Protein AF-A0A9N9NMX1-F1 (afdb_monomer_lite)

Foldseek 3Di:
DFQDDDDDDVRVVVVVVVVVVVCVVPCVVQVAAEDEFDQKFFPVLCVVVCLVPPQWFWWKAQPVVRAIDGLLVLLLVVLVLQVVLQVVLVVVVVVPPPDDDDDDDDDDPDDDPDDDPSHNDHDDPVVNVVSVVCNVCSVVDDQVRSQVSCVVVVRADSVPSGHIDRIDIDRFWAWDADDDVSPTIITRAQDDVSRCVVCVVVSCVVVVVDDFHKHKYWAKHATNDSDNPPPNVRHGIDIDIDMDTRHDPVDPDDPPPPD

Secondary structure (DSSP, 8-state):
-TT-----HHHHHHHHHHHHHHIIIIITTTT-EE----SEEEHHHHHHTTHHHH-EEEEEE-TTT--EEEHHHHHHHHHHHHHHHHHHHHHHHHTTS---S---------S---S------PPPHHHHHHHHHHHHTGGG--HHHHHHHHHHTT---TTT----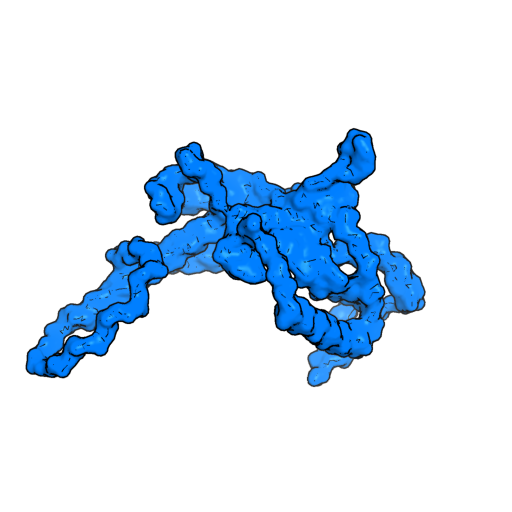PPPEEEE-SEEEEESTTS-EEEEE-S-SHHHHHHTHHHHHHHTTT-SSEEEEEEEEEE---S---SGGGS-SEEEEEEEEEE--TT----TTTT-

Structure (mmCIF, N/CA/C/O backbone):
data_AF-A0A9N9NMX1-F1
#
_entry.id   AF-A0A9N9NMX1-F1
#
loop_
_atom_site.group_PDB
_atom_site.id
_atom_site.type_symbol
_atom_site.label_atom_id
_atom_site.label_alt_id
_atom_site.label_comp_id
_atom_site.label_asym_id
_atom_site.label_entity_id
_atom_site.label_seq_id
_atom_site.pdbx_PDB_ins_code
_atom_site.Cartn_x
_atom_site.Cartn_y
_atom_site.Cartn_z
_atom_site.occupancy
_atom_site.B_iso_or_equiv
_atom_site.auth_seq_id
_atom_site.auth_comp_id
_atom_site.auth_asym_id
_atom_site.auth_atom_id
_atom_site.pdbx_PDB_model_num
ATOM 1 N N . VAL A 1 1 ? -1.225 -17.484 10.839 1.00 86.25 1 VAL A N 1
ATOM 2 C CA . VAL A 1 1 ? -0.795 -16.135 11.287 1.00 86.25 1 VAL A CA 1
ATOM 3 C C . VAL A 1 1 ? -1.751 -15.128 10.676 1.00 86.25 1 VAL A C 1
ATOM 5 O O . VAL A 1 1 ? -2.048 -15.269 9.498 1.00 86.25 1 VAL A O 1
ATOM 8 N N . ALA A 1 2 ? -2.296 -14.185 11.450 1.00 89.62 2 ALA A N 1
ATOM 9 C CA . ALA A 1 2 ? -3.257 -13.221 10.910 1.00 89.62 2 ALA A CA 1
ATOM 10 C C . ALA A 1 2 ? -2.614 -12.377 9.793 1.00 89.62 2 ALA A C 1
ATOM 12 O O . ALA A 1 2 ? -1.468 -11.948 9.924 1.00 89.62 2 ALA A O 1
ATOM 13 N N . GLY A 1 3 ? -3.342 -12.178 8.693 1.00 93.31 3 GLY A N 1
ATOM 14 C CA . GLY A 1 3 ? -2.855 -11.444 7.524 1.00 93.31 3 GLY A CA 1
ATOM 15 C C . GLY A 1 3 ? -1.916 -12.220 6.592 1.00 93.31 3 GLY A C 1
ATOM 16 O O . GLY A 1 3 ? -1.423 -11.614 5.650 1.00 93.31 3 GLY A O 1
ATOM 17 N N . LEU A 1 4 ? -1.663 -13.516 6.810 1.00 96.56 4 LEU A N 1
ATOM 18 C CA . LEU A 1 4 ? -0.905 -14.368 5.882 1.00 96.56 4 LEU A CA 1
ATOM 19 C C . LEU A 1 4 ? -1.804 -15.492 5.361 1.00 96.56 4 LEU A C 1
ATOM 21 O O . LEU A 1 4 ? -2.419 -16.204 6.158 1.00 96.56 4 LEU A O 1
ATOM 25 N N . TYR A 1 5 ? -1.879 -15.630 4.037 1.00 96.56 5 TYR A N 1
ATOM 26 C CA . TYR A 1 5 ? -2.758 -16.574 3.348 1.00 96.56 5 TYR A CA 1
ATOM 27 C C . TYR A 1 5 ? -2.013 -17.305 2.233 1.00 96.56 5 TYR A C 1
ATOM 29 O O . TYR A 1 5 ? -1.283 -16.683 1.462 1.00 96.56 5 TYR A O 1
ATOM 37 N N . ASP A 1 6 ? -2.291 -18.601 2.108 1.00 97.56 6 ASP A N 1
ATOM 38 C CA . ASP A 1 6 ? -1.819 -19.436 1.009 1.00 97.56 6 ASP A CA 1
ATOM 39 C C . ASP A 1 6 ? -2.957 -19.679 0.013 1.00 97.56 6 ASP A C 1
ATOM 41 O O . ASP A 1 6 ? -4.075 -20.042 0.392 1.00 97.56 6 ASP A O 1
ATOM 45 N N . TYR A 1 7 ? -2.679 -19.497 -1.277 1.00 97.12 7 TYR A N 1
ATOM 46 C CA . TYR A 1 7 ? -3.635 -19.806 -2.336 1.00 97.12 7 TYR A CA 1
ATOM 47 C C . TYR A 1 7 ? -3.532 -21.284 -2.730 1.00 97.12 7 TYR A C 1
ATOM 49 O O . TYR A 1 7 ? -2.466 -21.756 -3.117 1.00 97.12 7 TYR A O 1
ATOM 57 N N . GLY A 1 8 ? -4.653 -22.009 -2.658 1.00 97.94 8 GLY A N 1
ATOM 58 C CA . GLY A 1 8 ? -4.768 -23.364 -3.211 1.00 97.94 8 GLY A CA 1
ATOM 59 C C . GLY A 1 8 ? -4.862 -23.370 -4.747 1.00 97.94 8 GLY A C 1
ATOM 60 O O . GLY A 1 8 ? -4.970 -22.302 -5.352 1.00 97.94 8 GLY A O 1
ATOM 61 N N . PRO A 1 9 ? -4.914 -24.550 -5.399 1.00 98.25 9 PRO A N 1
ATOM 62 C CA . PRO A 1 9 ? -4.756 -24.661 -6.854 1.00 98.25 9 PRO A CA 1
ATOM 63 C C . PRO A 1 9 ? -5.685 -23.762 -7.695 1.00 98.25 9 PRO A C 1
ATOM 65 O O . PRO A 1 9 ? -5.185 -23.091 -8.599 1.00 98.25 9 PRO A O 1
ATOM 68 N N . PRO A 1 10 ? -7.000 -23.646 -7.398 1.00 98.06 10 PRO A N 1
ATOM 69 C CA . PRO A 1 10 ? -7.868 -22.726 -8.137 1.00 98.06 10 PRO A CA 1
ATOM 70 C C . PRO A 1 10 ? -7.506 -21.248 -7.926 1.00 98.06 10 PRO A C 1
ATOM 72 O O . PRO A 1 10 ? -7.601 -20.452 -8.856 1.00 98.06 10 PRO A O 1
ATOM 75 N N . GLY A 1 11 ? -7.070 -20.881 -6.716 1.00 97.62 11 GLY A N 1
ATOM 76 C CA . GLY A 1 11 ? -6.650 -19.519 -6.385 1.00 97.62 11 GLY A CA 1
ATOM 77 C C . GLY A 1 11 ? -5.346 -19.136 -7.080 1.00 97.62 11 GLY A C 1
ATOM 78 O O . GLY A 1 11 ? -5.251 -18.043 -7.631 1.00 97.62 11 GLY A O 1
ATOM 79 N N . SER A 1 12 ? -4.378 -20.054 -7.134 1.00 97.75 12 SER A N 1
ATOM 80 C CA . SER A 1 12 ? -3.123 -19.852 -7.866 1.00 97.75 12 SER A CA 1
ATOM 81 C C . SER A 1 12 ? -3.368 -19.670 -9.366 1.00 97.75 12 SER A C 1
ATOM 83 O O . SER A 1 12 ? -2.807 -18.757 -9.968 1.00 97.75 12 SER A O 1
ATOM 85 N N . ALA A 1 13 ? -4.241 -20.490 -9.964 1.00 98.31 13 ALA A N 1
ATOM 86 C CA . ALA A 1 13 ? -4.607 -20.361 -11.376 1.00 98.31 13 ALA A CA 1
ATOM 87 C C . ALA A 1 13 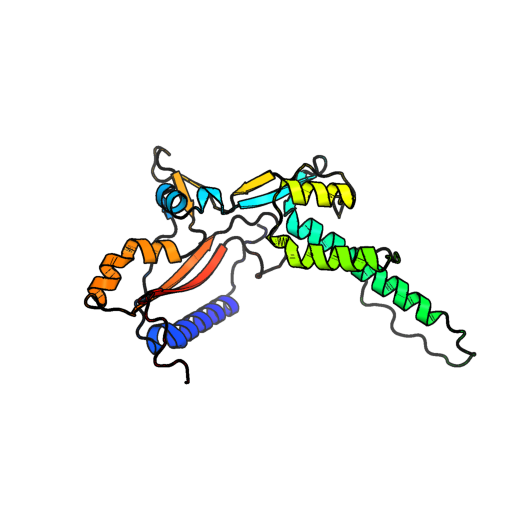? -5.322 -19.030 -11.665 1.00 98.31 13 ALA A C 1
ATOM 89 O O . ALA A 1 13 ? -4.998 -18.348 -12.635 1.00 98.31 13 ALA A O 1
ATOM 90 N N . LEU A 1 14 ? -6.256 -18.625 -10.797 1.00 98.44 14 LEU A N 1
ATOM 91 C CA . LEU A 1 14 ? -6.936 -17.336 -10.916 1.00 98.44 14 LEU A CA 1
ATOM 92 C C . LEU A 1 14 ? -5.952 -16.164 -10.815 1.00 98.44 14 LEU A C 1
ATOM 94 O O . LEU A 1 14 ? -6.002 -15.259 -11.644 1.00 98.44 14 LEU A O 1
ATOM 98 N N . GLN A 1 15 ? -5.045 -16.190 -9.836 1.00 97.94 15 GLN A N 1
ATOM 99 C CA . GLN A 1 15 ? -4.033 -15.149 -9.671 1.00 97.94 15 GLN A CA 1
ATOM 100 C C . GLN A 1 15 ? -3.141 -15.044 -10.912 1.00 97.94 15 GLN A C 1
ATOM 102 O O . GLN A 1 15 ? -2.927 -13.941 -11.408 1.00 97.94 15 GLN A O 1
ATOM 107 N N . ALA A 1 16 ? -2.672 -16.173 -11.450 1.00 98.31 16 ALA A N 1
ATOM 108 C CA . ALA A 1 16 ? -1.872 -16.189 -12.672 1.00 98.31 16 ALA A CA 1
ATOM 109 C C . ALA A 1 16 ? -2.625 -15.562 -13.858 1.00 98.31 16 ALA A C 1
ATOM 111 O O . ALA A 1 16 ? -2.067 -14.715 -14.552 1.00 98.31 16 ALA A O 1
ATOM 112 N N . ASN A 1 17 ? -3.906 -15.900 -14.037 1.00 98.56 17 ASN A N 1
ATOM 113 C CA . ASN A 1 17 ? -4.736 -15.340 -15.106 1.00 98.56 17 ASN A CA 1
ATOM 114 C C . ASN A 1 17 ? -4.963 -13.828 -14.953 1.00 98.56 17 ASN A C 1
ATOM 116 O O . ASN A 1 17 ? -4.970 -13.110 -15.950 1.00 98.56 17 ASN A O 1
ATOM 120 N N . ILE A 1 18 ? -5.136 -13.333 -13.722 1.00 98.62 18 ILE A N 1
ATOM 121 C CA . ILE A 1 18 ? -5.275 -11.894 -13.450 1.00 98.62 18 ILE A CA 1
ATOM 122 C C . ILE A 1 18 ? -3.978 -11.156 -13.796 1.00 98.62 18 ILE A C 1
ATOM 124 O O . ILE A 1 18 ? -4.026 -10.117 -14.449 1.00 98.62 18 ILE A O 1
ATOM 128 N N . LEU A 1 19 ? -2.821 -11.692 -13.395 1.00 98.50 19 LEU A N 1
ATOM 129 C CA . LEU A 1 19 ? -1.524 -11.074 -13.686 1.00 98.50 19 LEU A CA 1
ATOM 130 C C . LEU A 1 19 ? -1.198 -11.094 -15.185 1.00 98.50 19 LEU A C 1
ATOM 132 O O . LEU A 1 19 ? -0.643 -10.129 -15.701 1.00 98.50 19 LEU A O 1
ATOM 136 N N . ASP A 1 20 ? -1.549 -12.170 -15.890 1.00 98.56 20 ASP A N 1
ATOM 137 C CA . ASP A 1 20 ? -1.410 -12.255 -17.347 1.00 98.56 20 ASP A CA 1
ATOM 138 C C . ASP A 1 20 ? -2.319 -11.250 -18.068 1.00 98.56 20 ASP A C 1
ATOM 140 O O . ASP A 1 20 ? -1.876 -10.539 -18.969 1.00 98.56 20 ASP A O 1
ATOM 144 N N . LEU A 1 21 ? -3.577 -11.126 -17.630 1.00 98.69 21 LEU A N 1
ATOM 145 C CA . LEU A 1 21 ? -4.494 -10.121 -18.162 1.00 98.69 21 LEU A CA 1
ATOM 146 C C . LEU A 1 21 ? -3.965 -8.702 -17.933 1.00 98.69 21 LEU A C 1
ATOM 148 O O . LEU A 1 21 ? -4.013 -7.890 -18.850 1.00 98.69 21 LEU A O 1
ATOM 152 N N . TRP A 1 22 ? -3.433 -8.416 -16.743 1.00 98.75 22 TRP A N 1
ATOM 153 C CA . TRP A 1 22 ? -2.848 -7.115 -16.422 1.00 98.75 22 TRP A CA 1
ATOM 154 C C . TRP A 1 22 ? -1.630 -6.804 -17.301 1.00 98.75 22 TRP A C 1
ATOM 156 O O . TRP A 1 22 ? -1.536 -5.704 -17.839 1.00 98.75 22 TRP A O 1
ATOM 166 N N . ARG A 1 23 ? -0.739 -7.782 -17.532 1.00 98.62 23 ARG A N 1
ATOM 167 C CA . ARG A 1 23 ? 0.393 -7.626 -18.464 1.00 98.62 23 ARG A CA 1
ATOM 168 C C . ARG A 1 23 ? -0.072 -7.321 -19.878 1.00 98.62 23 ARG A C 1
ATOM 170 O O . ARG A 1 23 ? 0.438 -6.395 -20.493 1.00 98.62 23 ARG A O 1
ATOM 177 N N . ARG A 1 24 ? -1.051 -8.074 -20.385 1.00 98.50 24 ARG A N 1
ATOM 178 C CA . ARG A 1 24 ? -1.613 -7.830 -21.719 1.00 98.50 24 ARG A CA 1
ATOM 179 C C . ARG A 1 24 ? -2.257 -6.452 -21.824 1.00 98.50 24 ARG A C 1
ATOM 181 O O . ARG A 1 24 ? -2.098 -5.810 -22.847 1.00 98.50 24 ARG A O 1
ATOM 188 N N . HIS A 1 25 ? -2.965 -6.021 -20.784 1.00 98.19 25 HIS A N 1
ATOM 189 C CA . HIS A 1 25 ? -3.723 -4.774 -20.801 1.00 98.19 25 HIS A CA 1
ATOM 190 C C . HIS A 1 25 ? -2.867 -3.517 -20.612 1.00 98.19 25 HIS A C 1
ATOM 192 O O . HIS A 1 25 ? -3.222 -2.485 -21.159 1.00 98.19 25 HIS A O 1
ATOM 198 N N . PHE A 1 26 ? -1.777 -3.587 -19.844 1.00 98.38 26 PHE A N 1
ATOM 199 C CA . PHE A 1 26 ? -0.926 -2.423 -19.575 1.00 98.38 26 PHE A CA 1
ATOM 200 C C . PHE A 1 26 ? 0.461 -2.564 -20.193 1.00 98.38 26 PHE A C 1
ATOM 202 O O . PHE A 1 26 ? 0.850 -1.749 -21.019 1.00 98.38 26 PHE A O 1
ATOM 209 N N . VAL A 1 27 ? 1.206 -3.606 -19.814 1.00 98.06 27 VAL A N 1
ATOM 210 C CA . VAL A 1 27 ? 2.617 -3.747 -20.207 1.00 98.06 27 VAL A CA 1
ATOM 211 C C . VAL A 1 27 ? 2.765 -3.888 -21.718 1.00 98.06 27 VAL A C 1
ATOM 213 O O . VAL A 1 27 ? 3.560 -3.175 -22.315 1.00 98.06 27 VAL A O 1
ATOM 216 N N . LEU A 1 28 ? 2.001 -4.792 -22.333 1.00 97.88 28 LEU A N 1
ATOM 217 C CA . LEU A 1 28 ? 2.079 -5.027 -23.776 1.00 97.88 28 LEU A CA 1
ATOM 218 C C . LEU A 1 28 ? 1.351 -3.955 -24.591 1.00 97.88 28 LEU A C 1
ATOM 220 O O . LEU A 1 28 ? 1.768 -3.669 -25.703 1.00 97.88 28 LEU A O 1
ATOM 224 N N . GLU A 1 29 ? 0.267 -3.393 -24.059 1.00 97.19 29 GLU A N 1
ATOM 225 C CA . GLU A 1 29 ? -0.547 -2.399 -24.767 1.00 97.19 29 GLU A CA 1
ATOM 226 C C . GLU A 1 29 ? 0.140 -1.027 -24.859 1.00 97.19 29 GLU A C 1
ATOM 228 O O . GLU A 1 29 ? -0.054 -0.314 -25.838 1.00 97.19 29 GLU A O 1
ATOM 233 N N . GLU A 1 30 ? 0.943 -0.660 -23.855 1.00 96.19 30 GLU A N 1
ATOM 234 C CA . GLU A 1 30 ? 1.665 0.622 -23.779 1.00 96.19 30 GLU A CA 1
ATOM 235 C C . GLU A 1 30 ? 3.191 0.455 -23.926 1.00 96.19 30 GLU A C 1
ATOM 237 O O . GLU A 1 30 ? 3.949 1.351 -23.555 1.00 96.19 30 GLU A O 1
ATOM 242 N N . ASP A 1 31 ? 3.654 -0.703 -24.418 1.00 96.44 31 ASP A N 1
ATOM 243 C CA . ASP A 1 31 ? 5.078 -1.030 -24.612 1.00 96.44 31 ASP A CA 1
ATOM 244 C C . ASP A 1 31 ? 5.956 -0.719 -23.373 1.00 96.44 31 ASP A C 1
ATOM 246 O O . ASP A 1 31 ? 7.070 -0.192 -23.469 1.00 96.44 31 ASP A O 1
ATOM 250 N N . MET A 1 32 ? 5.446 -1.024 -22.174 1.00 98.06 32 MET A N 1
ATOM 251 C CA . MET A 1 32 ? 6.104 -0.671 -20.914 1.00 98.06 32 MET A CA 1
ATOM 252 C C . MET A 1 32 ? 7.332 -1.540 -20.636 1.00 98.06 32 MET A C 1
ATOM 254 O O . MET A 1 32 ? 7.390 -2.732 -20.947 1.00 98.06 32 MET A O 1
ATOM 258 N N . LEU A 1 33 ? 8.301 -0.959 -19.931 1.00 98.31 33 LEU A N 1
ATOM 259 C CA . LEU A 1 33 ? 9.528 -1.640 -19.529 1.00 98.31 33 LEU A CA 1
ATOM 260 C C . LEU A 1 33 ? 9.310 -2.427 -18.224 1.00 98.31 33 LEU A C 1
ATOM 262 O O . LEU A 1 33 ? 9.453 -1.877 -17.130 1.00 98.31 33 LEU A O 1
ATOM 266 N N . GLU A 1 34 ? 8.948 -3.711 -18.323 1.00 98.38 34 GLU A N 1
ATOM 267 C CA . GLU A 1 34 ? 8.786 -4.582 -17.144 1.00 98.38 34 GLU A CA 1
ATOM 268 C C . GLU A 1 34 ? 10.145 -4.896 -16.488 1.00 98.38 34 GLU A C 1
ATOM 270 O O . GLU A 1 34 ? 11.083 -5.355 -17.145 1.00 98.38 34 GLU A O 1
ATOM 275 N N . VAL A 1 35 ? 10.248 -4.683 -15.172 1.00 97.69 35 VAL A N 1
ATOM 276 C CA . VAL A 1 35 ? 11.433 -4.995 -14.360 1.00 97.69 35 VAL A CA 1
ATOM 277 C C . VAL A 1 35 ? 11.081 -5.782 -13.100 1.00 97.69 35 VAL A C 1
ATOM 279 O O . VAL A 1 35 ? 10.121 -5.478 -12.386 1.00 97.69 35 VAL A O 1
ATOM 282 N N . ASP A 1 36 ? 11.924 -6.764 -12.779 1.00 98.12 36 ASP A N 1
ATOM 283 C CA . ASP A 1 36 ? 11.862 -7.517 -11.526 1.00 98.12 36 ASP A CA 1
ATOM 284 C C . ASP A 1 36 ? 12.998 -7.083 -10.591 1.00 98.12 36 ASP A C 1
ATOM 286 O O . ASP A 1 36 ? 14.184 -7.206 -10.904 1.00 98.12 36 ASP A O 1
ATOM 290 N N . CYS A 1 37 ? 12.623 -6.522 -9.443 1.00 97.88 37 CYS A N 1
ATOM 291 C CA . CYS A 1 37 ? 13.542 -5.981 -8.446 1.00 97.88 37 CYS A CA 1
ATOM 292 C C . CYS A 1 37 ? 13.508 -6.824 -7.169 1.00 97.88 37 CYS A C 1
ATOM 294 O O . CYS A 1 37 ? 12.484 -7.414 -6.822 1.00 97.88 37 CYS A O 1
ATOM 296 N N . THR A 1 38 ? 14.602 -6.823 -6.406 1.00 98.12 38 THR A N 1
ATOM 297 C CA . THR A 1 38 ? 14.681 -7.563 -5.141 1.00 98.12 38 THR A CA 1
ATOM 298 C C . THR A 1 38 ? 13.678 -7.050 -4.105 1.00 98.12 38 THR A C 1
ATOM 300 O O . THR A 1 38 ? 13.365 -5.864 -4.043 1.00 98.12 38 THR A O 1
ATOM 303 N N . ILE A 1 39 ? 13.199 -7.955 -3.248 1.00 98.31 39 ILE A N 1
ATOM 304 C CA . ILE A 1 39 ? 12.335 -7.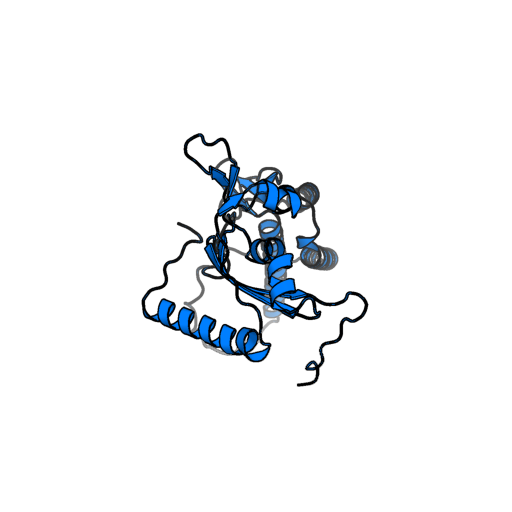616 -2.104 1.00 98.31 39 ILE A CA 1
ATOM 305 C C . ILE A 1 39 ? 13.144 -6.971 -0.975 1.00 98.31 39 ILE A C 1
ATOM 307 O O . ILE A 1 39 ? 12.711 -5.988 -0.372 1.00 98.31 39 ILE A O 1
ATOM 311 N N . MET A 1 40 ? 14.303 -7.559 -0.667 1.00 97.69 40 MET A N 1
ATOM 312 C CA . MET A 1 40 ? 15.183 -7.062 0.383 1.00 97.69 40 MET A CA 1
ATOM 313 C C . MET A 1 40 ? 15.749 -5.708 -0.037 1.00 97.69 40 MET A C 1
ATOM 315 O O . MET A 1 40 ? 16.391 -5.602 -1.083 1.00 97.69 40 MET A O 1
ATOM 319 N N . THR A 1 41 ? 15.505 -4.693 0.785 1.00 97.62 41 THR A N 1
ATOM 320 C CA . THR A 1 41 ? 15.830 -3.298 0.488 1.00 97.62 41 THR A CA 1
ATOM 321 C C . THR A 1 41 ? 16.705 -2.724 1.604 1.00 97.62 41 THR A C 1
ATOM 323 O O . THR A 1 41 ? 16.299 -2.772 2.767 1.00 97.62 41 THR A O 1
ATOM 326 N N . PRO A 1 42 ? 17.900 -2.184 1.302 1.00 96.50 42 PRO A N 1
ATOM 327 C CA . PRO A 1 42 ? 18.740 -1.528 2.302 1.00 96.50 42 PRO A CA 1
ATOM 328 C C . PRO A 1 42 ? 18.024 -0.353 2.975 1.00 96.50 42 PRO A C 1
ATOM 330 O O . PRO A 1 42 ? 17.295 0.393 2.318 1.00 96.50 42 PRO A O 1
ATOM 333 N N . SER A 1 43 ? 18.267 -0.157 4.274 1.00 95.25 43 SER A N 1
ATOM 334 C CA . SER A 1 43 ? 17.602 0.884 5.069 1.00 95.25 43 SER A CA 1
ATOM 335 C C . SER A 1 43 ? 17.726 2.285 4.466 1.00 95.25 43 SER A C 1
ATOM 337 O O . SER A 1 43 ? 16.767 3.050 4.521 1.00 95.25 43 SER A O 1
ATOM 339 N N . ASP A 1 44 ? 18.869 2.616 3.864 1.00 96.31 44 ASP A N 1
ATOM 340 C CA . ASP A 1 44 ? 19.122 3.951 3.309 1.00 96.31 44 ASP A CA 1
ATOM 341 C C . ASP A 1 44 ? 18.163 4.303 2.167 1.00 96.31 44 ASP A C 1
ATOM 343 O O . ASP A 1 44 ? 17.683 5.429 2.104 1.00 96.31 44 ASP A O 1
ATOM 347 N N . VAL A 1 45 ? 17.786 3.333 1.327 1.00 96.94 45 VAL A N 1
ATOM 348 C CA . VAL A 1 45 ? 16.816 3.542 0.235 1.00 96.94 45 VAL A CA 1
ATOM 349 C C . VAL A 1 45 ? 15.459 3.978 0.796 1.00 96.94 45 VAL A C 1
ATOM 351 O O . VAL A 1 45 ? 14.837 4.932 0.323 1.00 96.94 45 VAL A O 1
ATOM 354 N N . LEU A 1 46 ? 15.004 3.299 1.849 1.00 95.94 46 LEU A N 1
ATOM 355 C CA . LEU A 1 46 ? 13.709 3.563 2.479 1.00 95.94 46 LEU A CA 1
ATOM 356 C C . LEU A 1 46 ? 13.748 4.779 3.409 1.00 95.94 46 LEU A C 1
ATOM 358 O O . LEU A 1 46 ? 12.728 5.423 3.640 1.00 95.94 46 LEU A O 1
ATOM 362 N N . LYS A 1 47 ? 14.928 5.145 3.911 1.00 94.12 47 LYS A N 1
ATOM 363 C CA . LYS A 1 47 ? 15.138 6.410 4.612 1.00 94.12 47 LYS A CA 1
ATOM 364 C C . LYS A 1 47 ? 15.065 7.586 3.641 1.00 94.12 47 LYS A C 1
ATOM 366 O O . LYS A 1 47 ? 14.348 8.541 3.913 1.00 94.12 47 LYS A O 1
ATOM 371 N N . THR A 1 48 ? 15.739 7.501 2.494 1.00 95.94 48 THR A N 1
ATOM 372 C CA . THR A 1 48 ? 15.739 8.558 1.470 1.00 95.94 48 THR A CA 1
ATOM 373 C C . THR A 1 48 ? 14.356 8.790 0.865 1.00 95.94 48 THR A C 1
ATOM 375 O O . THR A 1 48 ? 13.974 9.938 0.666 1.00 95.94 48 THR A O 1
ATOM 378 N N . SER A 1 49 ? 13.578 7.733 0.625 1.00 95.12 49 SER A N 1
ATOM 379 C CA . SER A 1 49 ? 12.186 7.866 0.160 1.00 95.12 49 SER A CA 1
ATOM 380 C C . SER A 1 49 ? 11.207 8.331 1.248 1.00 95.12 49 SER A C 1
ATOM 382 O O . SER A 1 49 ? 10.048 8.600 0.953 1.00 95.12 49 SER A O 1
ATOM 384 N N . GLY A 1 50 ? 11.654 8.449 2.503 1.00 92.12 50 GLY A N 1
ATOM 385 C CA . GLY A 1 50 ? 10.838 8.892 3.635 1.00 92.12 50 GLY A CA 1
ATOM 386 C C . GLY A 1 50 ? 10.010 7.792 4.302 1.00 92.12 50 GLY A C 1
ATOM 387 O O . GLY A 1 50 ? 9.358 8.064 5.308 1.00 92.12 50 GLY A O 1
ATOM 388 N N . HIS A 1 51 ? 10.062 6.550 3.814 1.00 92.62 51 HIS A N 1
ATOM 389 C CA . HIS A 1 51 ? 9.326 5.428 4.399 1.00 92.62 51 HIS A CA 1
ATOM 390 C C . HIS A 1 51 ? 9.729 5.152 5.850 1.00 92.62 51 HIS A C 1
ATOM 392 O O . HIS A 1 51 ? 8.873 4.912 6.692 1.00 92.62 51 HIS A O 1
ATOM 398 N N . VAL A 1 52 ? 11.020 5.226 6.182 1.00 86.50 52 VAL A N 1
ATOM 399 C CA . VAL A 1 52 ? 11.474 5.003 7.570 1.00 86.50 52 VAL A CA 1
ATOM 400 C C . VAL A 1 52 ? 10.835 5.993 8.549 1.00 86.50 52 VAL A C 1
ATOM 402 O O . VAL A 1 52 ? 10.563 5.610 9.682 1.00 86.50 52 VAL A O 1
ATOM 405 N N . ASP A 1 53 ? 10.563 7.220 8.100 1.00 83.19 53 ASP A N 1
ATOM 406 C CA . ASP A 1 53 ? 10.085 8.309 8.959 1.00 83.19 53 ASP A CA 1
ATOM 407 C C . ASP A 1 53 ? 8.572 8.511 8.930 1.00 83.19 53 ASP A C 1
ATOM 409 O O . ASP A 1 53 ? 8.042 9.187 9.801 1.00 83.19 53 ASP A O 1
ATOM 413 N N . LYS A 1 54 ? 7.890 8.022 7.889 1.00 83.50 54 LYS A N 1
ATOM 414 C CA . LYS A 1 54 ? 6.469 8.317 7.652 1.00 83.50 54 LYS A CA 1
ATOM 415 C C . LYS A 1 54 ? 5.612 7.085 7.403 1.00 83.50 54 LYS A C 1
ATOM 417 O O . LYS A 1 54 ? 4.392 7.193 7.415 1.00 83.50 54 LYS A O 1
ATOM 422 N N . PHE A 1 55 ? 6.213 5.927 7.132 1.00 83.62 55 PHE A N 1
ATOM 423 C CA . PHE A 1 55 ? 5.472 4.698 6.853 1.00 83.62 55 PHE A CA 1
ATOM 424 C C . PHE A 1 55 ? 5.103 3.990 8.158 1.00 83.62 55 PHE A C 1
ATOM 426 O O . PHE A 1 55 ? 5.572 2.889 8.469 1.00 83.62 55 PHE A O 1
ATOM 433 N N . ALA A 1 56 ? 4.287 4.677 8.947 1.00 84.81 56 ALA A N 1
ATOM 434 C CA . ALA A 1 56 ? 3.848 4.241 10.251 1.00 84.81 56 ALA A CA 1
ATOM 435 C C . ALA A 1 56 ? 2.364 4.536 10.452 1.00 84.81 56 ALA A C 1
ATOM 437 O O . ALA A 1 56 ? 1.828 5.508 9.927 1.00 84.81 56 ALA A O 1
ATOM 438 N N . ASP A 1 57 ? 1.725 3.683 11.241 1.00 89.19 57 ASP A N 1
ATOM 439 C CA . ASP A 1 57 ? 0.368 3.892 11.725 1.00 89.19 57 ASP A CA 1
ATOM 440 C C . ASP A 1 57 ? 0.408 4.204 13.223 1.00 89.19 57 ASP A C 1
ATOM 442 O O . ASP A 1 57 ? 1.318 3.791 13.949 1.00 89.19 57 ASP A O 1
ATOM 446 N N . TRP A 1 58 ? -0.630 4.874 13.712 1.00 92.69 58 TRP A N 1
ATOM 447 C CA . TRP A 1 58 ? -0.832 5.071 15.142 1.00 92.69 58 TRP A CA 1
ATOM 448 C C . TRP A 1 58 ? -1.495 3.838 15.751 1.00 92.69 58 TRP A C 1
ATOM 450 O O . TRP A 1 58 ? -2.572 3.423 15.317 1.00 92.69 58 TRP A O 1
ATOM 460 N N . MET A 1 59 ? -0.876 3.253 16.775 1.00 93.62 59 MET A N 1
ATOM 461 C CA . MET A 1 59 ? -1.424 2.112 17.505 1.00 93.62 59 MET A CA 1
ATOM 462 C C . MET A 1 59 ? -1.730 2.453 18.960 1.00 93.62 59 MET A C 1
ATOM 464 O O . MET A 1 59 ? -1.016 3.215 19.605 1.00 93.62 59 MET A O 1
ATOM 468 N N . VAL A 1 60 ? -2.761 1.813 19.497 1.00 94.00 60 VAL A N 1
ATOM 469 C CA . VAL A 1 60 ? -3.124 1.846 20.916 1.00 94.00 60 VAL A CA 1
ATOM 470 C C . VAL A 1 60 ? -3.198 0.429 21.453 1.00 94.00 60 VAL A C 1
ATOM 472 O O . VAL A 1 60 ? -3.485 -0.518 20.715 1.00 94.00 60 VAL A O 1
ATOM 475 N N . LYS A 1 61 ? -2.928 0.268 22.745 1.00 93.94 61 LYS A N 1
ATOM 476 C CA . LYS A 1 61 ? -2.877 -1.037 23.398 1.00 93.94 61 LYS A CA 1
ATOM 477 C C . LYS A 1 61 ? -3.787 -1.069 24.616 1.00 93.94 61 LYS A C 1
ATOM 479 O O . LYS A 1 61 ? -3.809 -0.116 25.384 1.00 93.94 61 LYS A O 1
ATOM 484 N N . ASP A 1 62 ? -4.481 -2.181 24.833 1.00 94.12 62 ASP A N 1
ATOM 485 C CA . ASP A 1 62 ? -5.107 -2.481 26.125 1.00 94.12 62 ASP A CA 1
ATOM 486 C C . ASP A 1 62 ? -4.022 -3.032 27.076 1.00 94.12 62 ASP A C 1
ATOM 488 O O . ASP A 1 62 ? -3.466 -4.106 26.814 1.00 94.12 62 ASP A O 1
ATOM 492 N N . PRO A 1 63 ? -3.676 -2.341 28.180 1.00 91.88 63 PRO A N 1
ATOM 493 C CA . PRO A 1 63 ? -2.632 -2.799 29.096 1.00 91.88 63 PRO A CA 1
ATOM 494 C C . PRO A 1 63 ? -2.955 -4.124 29.799 1.00 91.88 63 PRO A C 1
ATOM 496 O O . PRO A 1 63 ? -2.035 -4.807 30.248 1.00 91.88 63 PRO A O 1
ATOM 499 N N . LYS A 1 64 ? -4.239 -4.486 29.923 1.00 91.69 64 LYS A N 1
ATOM 500 C CA . LYS A 1 64 ? -4.686 -5.695 30.627 1.00 91.69 64 LYS A CA 1
ATOM 501 C C . LYS A 1 64 ? -4.652 -6.923 29.727 1.00 91.69 64 LYS A C 1
ATOM 503 O O . LYS A 1 64 ? -4.186 -7.969 30.167 1.00 91.69 64 LYS A O 1
ATOM 508 N N . THR A 1 65 ? -5.151 -6.814 28.495 1.00 90.25 65 THR A N 1
ATOM 509 C CA . THR A 1 65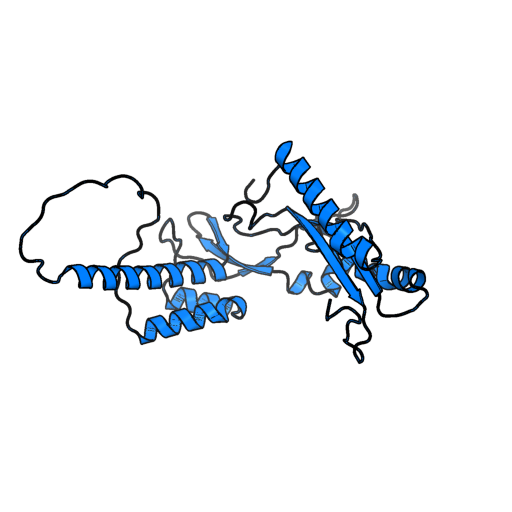 ? -5.184 -7.948 27.548 1.00 90.25 65 THR A CA 1
ATOM 510 C C . THR A 1 65 ? -3.947 -8.020 26.664 1.00 90.25 65 THR A C 1
ATOM 512 O O . THR A 1 65 ? -3.606 -9.086 26.156 1.00 90.25 65 THR A O 1
ATOM 515 N N . GLY A 1 66 ? -3.259 -6.895 26.482 1.00 88.12 66 GLY A N 1
ATOM 516 C CA . GLY A 1 66 ? -2.153 -6.756 25.549 1.00 88.12 66 GLY A CA 1
ATOM 517 C C . GLY A 1 66 ? -2.581 -6.602 24.090 1.00 88.12 66 GLY A C 1
ATOM 518 O O . GLY A 1 66 ? -1.705 -6.533 23.229 1.00 88.12 66 GLY A O 1
ATOM 519 N N . GLU A 1 67 ? -3.885 -6.544 23.809 1.00 89.00 67 GLU A N 1
ATOM 520 C CA . GLU A 1 67 ? -4.414 -6.365 22.458 1.00 89.00 67 GLU A CA 1
ATOM 521 C C . GLU A 1 67 ? -4.037 -5.007 21.885 1.00 89.00 67 GLU A C 1
ATOM 523 O O . GLU A 1 67 ? -4.028 -4.000 22.593 1.00 89.00 67 GLU A O 1
ATOM 528 N N . ILE A 1 68 ? -3.738 -4.998 20.588 1.00 91.00 68 ILE A N 1
ATOM 529 C CA . ILE A 1 68 ? -3.301 -3.813 19.859 1.00 91.00 68 ILE A CA 1
ATOM 530 C C . ILE A 1 68 ? -4.341 -3.487 18.790 1.00 91.00 68 ILE A C 1
ATOM 532 O O . ILE A 1 68 ? -4.803 -4.364 18.050 1.00 91.00 68 ILE A O 1
ATOM 536 N N . PHE A 1 69 ? -4.683 -2.209 18.703 1.00 91.88 69 PHE A N 1
ATOM 537 C CA . PHE A 1 69 ? -5.609 -1.658 17.727 1.00 91.88 69 PHE A CA 1
ATOM 538 C C . PHE A 1 69 ? -4.925 -0.526 16.968 1.00 91.88 69 PHE A C 1
ATOM 540 O O . PHE A 1 69 ? -4.104 0.199 17.527 1.00 91.88 69 PHE A O 1
ATOM 547 N N . ARG A 1 70 ? -5.283 -0.373 15.695 1.00 92.75 70 ARG A N 1
ATOM 548 C CA . ARG A 1 70 ? -4.955 0.825 14.925 1.00 92.75 70 ARG A CA 1
ATOM 549 C C . ARG A 1 70 ? -5.886 1.947 15.401 1.00 92.75 70 ARG A C 1
ATOM 551 O O . ARG A 1 70 ? -7.091 1.713 15.518 1.00 92.75 70 ARG A O 1
ATOM 558 N N . ALA A 1 71 ? -5.326 3.091 15.777 1.00 93.19 71 ALA A N 1
ATOM 559 C CA . ALA A 1 71 ? -6.039 4.137 16.505 1.00 93.19 71 ALA A CA 1
ATOM 560 C C . ALA A 1 71 ? -7.153 4.771 15.658 1.00 93.19 71 ALA A C 1
ATOM 562 O O . ALA A 1 71 ? -8.292 4.841 16.109 1.00 93.19 71 ALA A O 1
ATOM 563 N N . ASP A 1 72 ? -6.848 5.144 14.416 1.00 91.88 72 ASP A N 1
ATOM 564 C CA . ASP A 1 72 ? -7.797 5.696 13.439 1.00 91.88 72 ASP A CA 1
ATOM 565 C C . ASP A 1 72 ? -8.999 4.767 13.193 1.00 91.88 72 ASP A C 1
ATOM 567 O O . ASP A 1 72 ? -10.137 5.178 13.397 1.00 91.88 72 ASP A O 1
ATOM 571 N N . HIS A 1 73 ? -8.768 3.488 12.885 1.00 91.06 73 HIS A N 1
ATOM 572 C CA . HIS A 1 73 ? -9.817 2.494 12.661 1.00 91.06 73 HIS A CA 1
ATOM 573 C C . HIS A 1 73 ? -10.660 2.266 13.919 1.00 91.06 73 HIS A C 1
ATOM 575 O O . HIS A 1 73 ? -11.843 1.939 13.834 1.00 91.06 73 HIS A O 1
ATOM 581 N N . LEU A 1 74 ? -10.056 2.377 15.106 1.00 92.69 74 LEU A N 1
ATOM 582 C CA . LEU A 1 74 ? -10.790 2.235 16.355 1.00 92.69 74 LEU A CA 1
ATOM 583 C C . LEU A 1 74 ? -11.716 3.434 16.591 1.00 92.69 74 LEU A C 1
ATOM 585 O O . LEU A 1 74 ? -12.859 3.239 17.019 1.00 92.69 74 LEU A O 1
ATOM 589 N N . VAL A 1 75 ? -11.247 4.651 16.297 1.00 93.81 75 VAL A N 1
ATOM 590 C CA . VAL A 1 75 ? -12.079 5.860 16.310 1.00 93.81 75 VAL A CA 1
ATOM 591 C C . VAL A 1 75 ? -13.204 5.719 15.288 1.00 93.81 75 VAL A C 1
ATOM 593 O O . VAL A 1 75 ? -14.372 5.802 15.668 1.00 93.81 75 VAL A O 1
ATOM 596 N N . GLU A 1 76 ? -12.866 5.411 14.036 1.00 93.62 76 GLU A N 1
ATOM 597 C CA . GLU A 1 76 ? -13.797 5.221 12.921 1.00 93.62 76 GLU A CA 1
ATOM 598 C C . GLU A 1 76 ? -14.906 4.227 13.282 1.00 93.62 76 GLU A C 1
ATOM 600 O O . GLU A 1 76 ? -16.079 4.597 13.363 1.00 93.62 76 GLU A O 1
ATOM 605 N N . ALA A 1 77 ? -14.537 2.995 13.646 1.00 92.38 77 ALA A N 1
ATOM 606 C CA . ALA A 1 77 ? -15.492 1.946 13.989 1.00 92.38 77 ALA A CA 1
ATOM 607 C C . ALA A 1 77 ? -16.384 2.321 15.183 1.00 92.38 77 ALA A C 1
ATOM 609 O O . ALA A 1 77 ? -17.549 1.917 15.247 1.00 92.38 77 ALA A O 1
ATOM 610 N N . THR A 1 78 ? -15.860 3.088 16.145 1.00 92.75 78 THR A N 1
ATOM 611 C CA . THR A 1 78 ? -16.635 3.533 17.309 1.00 92.75 78 THR A CA 1
ATOM 612 C C . THR A 1 78 ? -17.663 4.593 16.924 1.00 92.75 78 THR A C 1
ATOM 614 O O . THR A 1 78 ? -18.815 4.505 17.360 1.00 92.75 78 THR A O 1
ATOM 617 N N . LEU A 1 79 ? -17.276 5.584 16.119 1.00 92.88 79 LEU A N 1
ATOM 618 C CA . LEU A 1 79 ? -18.176 6.647 15.669 1.00 92.88 79 LEU A CA 1
ATOM 619 C C . LEU A 1 79 ? -19.250 6.100 14.722 1.00 92.88 79 LEU A C 1
ATOM 621 O O . LEU A 1 79 ? -20.435 6.369 14.929 1.00 92.88 79 LEU A O 1
ATOM 625 N N . GLU A 1 80 ? -18.877 5.242 13.770 1.00 92.81 80 GLU A N 1
ATOM 626 C CA . GLU A 1 80 ? -19.824 4.557 12.882 1.00 92.81 80 GLU A CA 1
ATOM 627 C C . GLU A 1 80 ? -20.837 3.711 13.660 1.00 92.81 80 GLU A C 1
ATOM 629 O O . GLU A 1 80 ? -22.041 3.771 13.399 1.00 92.81 80 GLU A O 1
ATOM 634 N N . ALA A 1 81 ? -20.381 2.949 14.661 1.00 90.12 81 ALA A N 1
ATOM 635 C CA . ALA A 1 81 ? -21.271 2.142 15.491 1.00 90.12 81 ALA A CA 1
ATOM 636 C C . ALA A 1 81 ? -22.279 3.003 16.269 1.00 90.12 81 ALA A C 1
ATOM 638 O O . ALA A 1 81 ? -23.425 2.588 16.449 1.00 90.12 81 ALA A O 1
ATOM 639 N N . ARG A 1 82 ? -21.881 4.201 16.715 1.00 91.31 82 ARG A N 1
ATOM 640 C CA . ARG A 1 82 ? -22.776 5.146 17.403 1.00 91.31 82 ARG A CA 1
ATOM 641 C C . ARG A 1 82 ? -23.792 5.771 16.449 1.00 91.31 82 ARG A C 1
ATOM 643 O O . ARG A 1 82 ? -24.970 5.813 16.796 1.00 91.31 82 ARG A O 1
ATOM 650 N N . LEU A 1 83 ? -23.374 6.178 15.249 1.00 89.62 83 LEU A N 1
ATOM 651 C CA . LEU A 1 83 ? -24.282 6.674 14.202 1.00 89.62 83 LEU A CA 1
ATOM 652 C C . LEU A 1 83 ? -25.303 5.604 13.787 1.00 89.62 83 LEU A C 1
ATOM 654 O O . LEU A 1 83 ? -26.488 5.883 13.625 1.00 89.62 83 LEU A O 1
ATOM 658 N N . GLU A 1 84 ? -24.871 4.352 13.663 1.00 88.69 84 GLU A N 1
ATOM 659 C CA . GLU A 1 84 ? -25.762 3.222 13.388 1.00 88.69 84 GLU A CA 1
ATOM 660 C C . GLU A 1 84 ? -26.726 2.945 14.559 1.00 88.69 84 GLU A C 1
ATOM 662 O O . GLU A 1 84 ? -27.887 2.587 14.346 1.00 88.69 84 GLU A O 1
ATOM 667 N N . GLY A 1 85 ? -26.277 3.142 15.803 1.00 87.25 85 GLY A N 1
ATOM 668 C CA . GLY A 1 85 ? -27.128 3.096 16.994 1.00 87.25 85 GLY A CA 1
ATOM 669 C C . GLY A 1 85 ? -28.239 4.150 16.978 1.00 87.25 85 GLY A C 1
ATOM 670 O O . GLY A 1 85 ? -29.384 3.821 17.296 1.00 87.25 85 GLY A O 1
ATOM 671 N N . ASP A 1 86 ? -27.930 5.373 16.538 1.00 86.75 86 ASP A N 1
ATOM 672 C CA . ASP A 1 86 ? -28.901 6.465 16.372 1.00 86.75 86 ASP A CA 1
ATOM 673 C C . ASP A 1 86 ? -29.959 6.148 15.308 1.00 86.75 86 ASP A C 1
ATOM 675 O O . ASP A 1 86 ? -31.160 6.307 15.552 1.00 86.75 86 ASP A O 1
ATOM 679 N N . LYS A 1 87 ? -29.540 5.609 14.154 1.00 84.50 87 LYS A N 1
ATOM 680 C CA . LYS A 1 87 ? -30.463 5.174 13.089 1.00 84.50 87 LYS A CA 1
ATOM 681 C C . LYS A 1 87 ? -31.454 4.129 13.597 1.00 84.50 87 LYS A C 1
ATOM 683 O O . LYS A 1 87 ? -32.643 4.203 13.293 1.00 84.50 87 LYS A O 1
ATOM 688 N N . ARG A 1 88 ? -30.991 3.175 14.412 1.00 82.62 88 ARG A N 1
ATOM 689 C CA . ARG A 1 88 ? -31.851 2.140 15.014 1.00 82.62 88 ARG A CA 1
ATOM 690 C C . ARG A 1 88 ? -32.792 2.695 16.075 1.00 82.62 88 ARG A C 1
ATOM 692 O O . ARG A 1 88 ? -33.948 2.284 16.106 1.00 82.62 88 ARG A O 1
ATOM 699 N N . ALA A 1 89 ? -32.325 3.622 16.910 1.00 78.81 89 ALA A N 1
ATOM 700 C CA . ALA A 1 89 ? -33.173 4.304 17.886 1.00 78.81 89 ALA A CA 1
ATOM 701 C C . ALA A 1 89 ? -34.297 5.087 17.182 1.00 78.81 89 ALA A C 1
ATOM 703 O O . ALA A 1 89 ? -35.467 4.944 17.532 1.00 78.81 89 ALA A O 1
ATOM 704 N N . SER A 1 90 ? -33.954 5.815 16.119 1.00 75.38 90 SER A N 1
ATOM 705 C CA . SER A 1 90 ? -34.905 6.584 15.309 1.00 75.38 90 SER A CA 1
ATOM 706 C C . SER A 1 90 ? -35.905 5.691 14.561 1.00 75.38 90 SER A C 1
ATOM 708 O O . SER A 1 90 ? -37.086 6.016 14.483 1.00 75.38 90 SER A O 1
ATOM 710 N N . ALA A 1 91 ? -35.471 4.525 14.066 1.00 71.00 91 ALA A N 1
ATOM 711 C CA . ALA A 1 91 ? -36.362 3.543 13.443 1.00 71.00 91 ALA A CA 1
ATOM 712 C C . ALA A 1 91 ? -37.342 2.908 14.447 1.00 71.00 91 ALA A C 1
ATOM 714 O O . ALA A 1 91 ? -38.498 2.676 14.108 1.00 71.00 91 ALA A O 1
ATOM 715 N N . SER A 1 92 ? -36.914 2.671 15.693 1.00 61.06 92 SER A N 1
ATOM 716 C CA . SER A 1 92 ? -37.786 2.114 16.738 1.00 61.06 92 SER A CA 1
ATOM 717 C C . SER A 1 92 ? -38.863 3.086 17.242 1.00 61.06 92 SER A C 1
ATOM 719 O O . SER A 1 92 ? -39.881 2.643 17.766 1.00 61.06 92 SER A O 1
ATOM 721 N N . GLU A 1 93 ? -38.687 4.399 17.053 1.00 54.78 93 GLU A N 1
ATOM 722 C CA . GLU A 1 93 ? -39.733 5.395 17.337 1.00 54.78 93 GLU A CA 1
ATOM 723 C C . GLU A 1 93 ? -40.840 5.401 16.264 1.00 54.78 93 GLU A C 1
ATOM 725 O O . GLU A 1 93 ? -41.991 5.693 16.583 1.00 54.78 93 GLU A O 1
ATOM 730 N N . LEU A 1 94 ? -40.533 5.014 15.019 1.00 48.72 94 LEU A N 1
ATOM 731 C CA . LEU A 1 94 ? -41.507 4.935 13.918 1.00 48.72 94 LEU A CA 1
ATOM 732 C C . LEU A 1 94 ? -42.455 3.724 14.025 1.00 48.72 94 LEU A C 1
ATOM 734 O O . LEU A 1 94 ? -43.541 3.755 13.449 1.00 48.72 94 LEU A O 1
ATOM 738 N N . ASP A 1 95 ? -42.098 2.694 14.800 1.00 47.41 95 ASP A N 1
ATOM 739 C CA . ASP A 1 95 ? -42.970 1.545 15.101 1.00 47.41 95 ASP A CA 1
ATOM 740 C C . ASP A 1 95 ? -43.947 1.798 16.275 1.00 47.41 95 ASP A C 1
ATOM 742 O O . ASP A 1 95 ? -44.791 0.950 16.557 1.00 47.41 95 ASP A O 1
ATOM 746 N N . ASN A 1 96 ? -43.888 2.969 16.928 1.00 42.31 96 ASN A N 1
ATOM 747 C CA . ASN A 1 96 ? -44.805 3.378 18.009 1.00 42.31 96 ASN A CA 1
ATOM 748 C C . ASN A 1 96 ? -45.996 4.236 17.535 1.00 42.31 96 ASN A C 1
ATOM 750 O O . ASN A 1 96 ? -46.643 4.912 18.337 1.00 42.31 96 ASN A O 1
ATOM 754 N N . VAL A 1 97 ? -46.334 4.200 16.244 1.00 36.62 97 VAL A N 1
ATOM 755 C CA . VAL A 1 97 ? -47.685 4.586 15.810 1.00 36.62 97 VAL A CA 1
ATOM 756 C C . VAL A 1 97 ? -48.630 3.459 16.244 1.00 36.62 97 VAL A C 1
ATOM 758 O O . VAL A 1 97 ? -48.324 2.304 15.939 1.00 36.62 97 VAL A O 1
ATOM 761 N N . PRO A 1 98 ? -49.755 3.726 16.942 1.00 34.84 98 PRO A N 1
ATOM 762 C CA . PRO A 1 98 ? -50.733 2.687 17.240 1.00 34.84 98 PRO A CA 1
ATOM 763 C C . PRO A 1 98 ? -51.183 2.061 15.918 1.00 34.84 98 PRO A C 1
ATOM 765 O O . PRO A 1 98 ? -51.886 2.692 15.132 1.00 34.84 98 PRO A O 1
ATOM 768 N N . LYS A 1 99 ? -50.724 0.840 15.633 1.00 37.62 99 LYS A N 1
ATOM 769 C CA . LYS A 1 99 ? -51.324 0.023 14.585 1.00 37.62 99 LYS A CA 1
ATOM 770 C C . LYS A 1 99 ? -52.644 -0.453 15.163 1.00 37.62 99 LYS A C 1
ATOM 772 O O . LYS A 1 99 ? -52.653 -1.271 16.085 1.00 37.62 99 LYS A O 1
ATOM 777 N N . ASP A 1 100 ? -53.731 0.123 14.660 1.00 31.41 100 ASP A N 1
ATOM 778 C CA . ASP A 1 100 ? -55.058 -0.446 14.833 1.00 31.41 100 ASP A CA 1
ATOM 779 C C . ASP A 1 100 ? -54.992 -1.942 14.516 1.00 31.41 100 ASP A C 1
ATOM 781 O O . ASP A 1 100 ? -54.317 -2.384 13.581 1.00 31.41 100 ASP A O 1
ATOM 785 N N . ALA A 1 101 ? -55.619 -2.714 15.397 1.00 36.75 101 ALA A N 1
ATOM 786 C CA . ALA A 1 101 ? -55.613 -4.159 15.372 1.00 36.75 101 ALA A CA 1
ATOM 787 C C . ALA A 1 101 ? -56.162 -4.674 14.039 1.00 36.75 101 ALA A C 1
ATOM 789 O O . ALA A 1 101 ? -57.334 -4.483 13.753 1.00 36.75 101 ALA A O 1
ATOM 790 N N . ASP A 1 102 ? -55.304 -5.315 13.253 1.00 30.64 102 ASP A N 1
ATOM 791 C CA . ASP A 1 102 ? -55.560 -6.576 12.558 1.00 30.64 102 ASP A CA 1
ATOM 792 C C . ASP A 1 102 ? -54.342 -6.891 11.682 1.00 30.64 102 ASP A C 1
ATOM 794 O O . ASP A 1 102 ? -54.020 -6.170 10.744 1.00 30.64 102 ASP A O 1
ATOM 798 N N . ASP A 1 103 ? -53.600 -7.937 12.036 1.00 29.77 103 ASP A N 1
ATOM 799 C CA . ASP A 1 103 ? -53.485 -9.141 11.206 1.00 29.77 103 ASP A CA 1
ATOM 800 C C . ASP A 1 103 ? -52.297 -10.001 11.671 1.00 29.77 103 ASP A C 1
ATOM 802 O O . ASP A 1 103 ? -51.222 -9.540 12.062 1.00 29.77 103 ASP A O 1
ATOM 806 N N . LYS A 1 104 ? -52.544 -11.304 11.679 1.00 33.06 104 LYS A N 1
ATOM 807 C CA . LYS A 1 104 ? -51.658 -12.364 12.137 1.00 33.06 104 LYS A CA 1
ATOM 808 C C . LYS A 1 104 ? -50.661 -12.697 11.033 1.00 33.06 104 LYS A C 1
ATOM 810 O O . LYS A 1 104 ? -51.055 -13.169 9.977 1.00 33.06 104 LYS A O 1
ATOM 815 N N . SER A 1 105 ? -49.367 -12.633 11.323 1.00 25.22 105 SER A N 1
ATOM 816 C CA . SER A 1 105 ? -48.439 -13.706 10.927 1.00 25.22 105 SER A CA 1
ATOM 817 C C . SER A 1 105 ? -47.059 -13.491 11.535 1.00 25.22 105 SER A C 1
ATOM 819 O O . SER A 1 105 ? -46.256 -12.664 11.115 1.00 25.22 105 SER A O 1
ATOM 821 N N . ALA A 1 106 ? -46.795 -14.286 12.566 1.00 31.34 106 ALA A N 1
ATOM 822 C CA . ALA A 1 106 ? -45.460 -14.567 13.043 1.00 31.34 106 ALA A CA 1
ATOM 823 C C . ALA A 1 106 ? -44.831 -15.614 12.119 1.00 31.34 106 ALA A C 1
ATOM 825 O O . ALA A 1 106 ? -45.347 -16.721 12.061 1.00 31.34 106 ALA A O 1
ATOM 826 N N . GLU A 1 107 ? -43.737 -15.281 11.433 1.00 27.91 107 GLU A N 1
ATOM 827 C CA . GLU A 1 107 ? -42.634 -16.208 11.132 1.00 27.91 107 GLU A CA 1
ATOM 828 C C . GLU A 1 107 ? -41.557 -15.503 10.302 1.00 27.91 107 GLU A C 1
ATOM 830 O O . GLU A 1 107 ? -41.694 -15.353 9.093 1.00 27.91 107 GLU A O 1
ATOM 835 N N . GLN A 1 108 ? -40.469 -15.088 10.955 1.00 25.09 108 GLN A N 1
ATOM 836 C CA . GLN A 1 108 ? -39.093 -15.207 10.442 1.00 25.09 108 GLN A CA 1
ATOM 837 C C . GLN A 1 108 ? -38.109 -14.750 11.521 1.00 25.09 108 GLN A C 1
ATOM 839 O O . GLN A 1 108 ? -37.310 -13.827 11.380 1.00 25.09 108 GLN A O 1
ATOM 844 N N . ASP A 1 109 ? -38.187 -15.456 12.643 1.00 31.62 109 ASP A N 1
ATOM 845 C CA . ASP A 1 109 ? -37.171 -15.446 13.677 1.00 31.62 109 ASP A CA 1
ATOM 846 C C . ASP A 1 109 ? -36.166 -16.568 13.357 1.00 31.62 109 ASP A C 1
ATOM 848 O O . ASP A 1 109 ? -36.582 -17.698 13.098 1.00 31.62 109 ASP A O 1
ATOM 852 N N . LYS A 1 110 ? -34.858 -16.255 13.400 1.00 27.73 110 LYS A N 1
ATOM 853 C CA . LYS A 1 110 ? -33.661 -17.127 13.208 1.00 27.73 110 LYS A CA 1
ATOM 854 C C . LYS A 1 110 ? -32.843 -16.929 11.918 1.00 27.73 110 LYS A C 1
ATOM 856 O O . LYS A 1 110 ? -32.651 -17.867 11.152 1.00 27.73 110 LYS A O 1
ATOM 861 N N . LYS A 1 111 ? -32.190 -15.769 11.763 1.00 25.73 111 LYS A N 1
ATOM 862 C CA . LYS A 1 111 ? -30.818 -15.667 11.191 1.00 25.73 111 LYS A CA 1
ATOM 863 C C . LYS A 1 111 ? -30.281 -14.231 11.287 1.00 25.73 111 LYS A C 1
ATOM 865 O O . LYS A 1 111 ? -30.346 -13.495 10.317 1.00 25.73 111 LYS A O 1
ATOM 870 N N . LYS A 1 112 ? -29.762 -13.821 12.457 1.00 27.52 112 LYS A N 1
ATOM 871 C CA . LYS A 1 112 ? -28.818 -12.679 12.641 1.00 27.52 112 LYS A CA 1
ATOM 872 C C . LYS A 1 112 ? -28.411 -12.510 14.119 1.00 27.52 112 LYS A C 1
ATOM 874 O O . LYS A 1 112 ? -28.442 -11.429 14.688 1.00 27.52 112 LYS A O 1
ATOM 879 N N . ARG A 1 113 ? -28.003 -13.598 14.781 1.00 31.89 113 ARG A N 1
ATOM 880 C CA . ARG A 1 113 ? -27.348 -13.538 16.102 1.00 31.89 113 ARG A CA 1
ATOM 881 C C . ARG A 1 113 ? -25.846 -13.759 15.931 1.00 31.89 113 ARG A C 1
ATOM 883 O O . ARG A 1 113 ? -25.398 -14.895 16.020 1.00 31.89 113 ARG A O 1
ATOM 890 N N . LYS A 1 114 ? -25.111 -12.682 15.619 1.00 31.34 114 LYS A N 1
ATOM 891 C CA . LYS A 1 114 ? -23.674 -12.447 15.915 1.00 31.34 114 LYS A CA 1
ATOM 892 C C . LYS A 1 114 ? -23.185 -11.177 15.191 1.00 31.34 114 LYS A C 1
ATOM 894 O O . LYS A 1 114 ? -22.459 -11.240 14.210 1.00 31.34 114 LYS A O 1
ATOM 899 N N . LYS A 1 115 ? -23.607 -10.009 15.670 1.00 32.81 115 LYS A N 1
ATOM 900 C CA . LYS A 1 115 ? -22.885 -8.732 15.529 1.00 32.81 115 LYS A CA 1
ATOM 901 C C . LYS A 1 115 ? -23.068 -8.004 16.861 1.00 32.81 115 LYS A C 1
ATOM 903 O O . LYS A 1 115 ? -24.137 -8.128 17.457 1.00 32.81 115 LYS A O 1
ATOM 908 N N . GLY A 1 116 ? -21.996 -7.393 17.367 1.00 38.72 116 GLY A N 1
ATOM 909 C CA . GLY A 1 116 ? -21.903 -6.829 18.717 1.00 38.72 116 GLY A CA 1
ATOM 910 C C . GLY A 1 116 ? -23.089 -5.937 19.088 1.00 38.72 116 GLY A C 1
ATOM 911 O O . GLY A 1 116 ? -23.752 -5.372 18.220 1.00 38.72 116 GLY A O 1
ATOM 912 N N . LYS A 1 117 ? -23.378 -5.864 20.391 1.00 43.19 117 LYS A N 1
ATOM 913 C CA . LYS A 1 117 ? -24.469 -5.076 20.976 1.00 43.19 117 LYS A CA 1
ATOM 914 C C . LYS A 1 117 ? -24.277 -3.586 20.659 1.00 43.19 117 LYS A C 1
ATOM 916 O O . LYS A 1 117 ? -23.701 -2.860 21.457 1.00 43.19 117 LYS A O 1
ATOM 921 N N . VAL A 1 118 ? -24.760 -3.130 19.509 1.00 57.09 118 VAL A N 1
ATOM 922 C CA . VAL A 1 118 ? -24.915 -1.698 19.243 1.00 57.09 118 VAL A CA 1
ATOM 923 C C . VAL A 1 118 ? -26.060 -1.221 20.131 1.00 57.09 118 VAL A C 1
ATOM 925 O O . VAL A 1 118 ? -27.207 -1.622 19.925 1.00 57.09 118 VAL A O 1
ATOM 928 N N . GLN A 1 119 ? -25.742 -0.449 21.168 1.00 61.50 119 GLN A N 1
ATOM 929 C CA . GLN A 1 119 ? -26.750 0.182 22.015 1.00 61.50 119 GLN A CA 1
ATOM 930 C C . GLN A 1 119 ? -27.497 1.236 21.189 1.00 61.50 119 GLN A C 1
ATOM 932 O O . GLN A 1 119 ? -26.875 2.097 20.573 1.00 61.50 119 GLN A O 1
ATOM 937 N N . ALA A 1 120 ? -28.827 1.149 21.159 1.00 62.22 120 ALA A N 1
ATOM 938 C CA . ALA A 1 120 ? -29.671 2.158 20.530 1.00 62.22 120 ALA A CA 1
ATOM 939 C C . ALA A 1 120 ? -29.686 3.404 21.427 1.00 62.22 120 ALA A C 1
ATOM 941 O O . ALA A 1 120 ? -30.379 3.436 22.443 1.00 62.22 120 ALA A O 1
ATOM 942 N N . VAL A 1 121 ? -28.863 4.393 21.085 1.00 74.88 121 VAL A N 1
ATOM 943 C CA . VAL A 1 121 ? -28.770 5.684 21.777 1.00 74.88 121 VAL A CA 1
ATOM 944 C C . VAL A 1 121 ? -29.024 6.768 20.742 1.00 74.88 121 VAL A C 1
ATOM 946 O O . VAL A 1 121 ? -28.361 6.793 19.709 1.00 74.88 121 VAL A O 1
ATOM 949 N N . LYS A 1 122 ? -29.991 7.646 21.016 1.00 75.88 122 LYS A N 1
ATOM 950 C CA . LYS A 1 122 ? -30.312 8.785 20.154 1.00 75.88 122 LYS A CA 1
ATOM 951 C C . LYS A 1 122 ? -29.246 9.865 20.327 1.00 75.88 122 LYS A C 1
ATOM 953 O O . LYS A 1 122 ? -28.966 10.284 21.451 1.00 75.88 122 LYS A O 1
ATOM 958 N N . LEU A 1 123 ? -28.647 10.292 19.226 1.00 81.94 123 LEU A N 1
ATOM 959 C CA . LEU A 1 123 ? -27.654 11.358 19.177 1.00 81.94 123 LEU A CA 1
ATOM 960 C C . LEU A 1 123 ? -28.342 12.673 18.801 1.00 81.94 123 LEU A C 1
ATOM 962 O O . LEU A 1 123 ? -29.311 12.691 18.041 1.00 81.94 123 LEU A O 1
ATOM 966 N N . SER A 1 124 ? -27.845 13.791 19.325 1.00 84.06 124 SER A N 1
ATOM 967 C CA . SER A 1 124 ? -28.287 15.110 18.869 1.00 84.06 124 SER A CA 1
ATOM 968 C C . SER A 1 124 ? -27.704 15.414 17.485 1.00 84.06 124 SER A C 1
ATOM 970 O O . SER A 1 124 ? -26.610 14.958 17.151 1.00 84.06 124 SER A O 1
ATOM 972 N N . ASP A 1 125 ? -28.415 16.197 16.672 1.00 83.94 125 ASP A N 1
ATOM 973 C CA . ASP A 1 125 ? -27.976 16.518 15.305 1.00 83.94 125 ASP A CA 1
ATOM 974 C C . ASP A 1 125 ? -26.590 17.194 15.230 1.00 83.94 125 ASP A C 1
ATOM 976 O O . ASP A 1 125 ? -25.814 16.818 14.351 1.00 83.94 125 ASP A O 1
ATOM 980 N N . PRO A 1 126 ? -26.194 18.086 16.168 1.00 89.25 126 PRO A N 1
ATOM 981 C CA . PRO A 1 126 ? -24.831 18.623 16.195 1.00 89.25 126 PRO A CA 1
ATOM 982 C C . PRO A 1 126 ? -23.751 17.550 16.386 1.00 89.25 126 PRO A C 1
ATOM 984 O O . PRO A 1 126 ? -22.698 17.629 15.766 1.00 89.25 126 PRO A O 1
ATOM 987 N N . VAL A 1 127 ? -24.017 16.526 17.207 1.00 88.75 127 VAL A N 1
ATOM 988 C CA . VAL A 1 127 ? -23.058 15.437 17.466 1.00 88.75 127 VAL A CA 1
ATOM 989 C C . VAL A 1 127 ? -22.927 14.524 16.248 1.00 88.75 127 VAL A C 1
ATOM 991 O O . VAL A 1 127 ? -21.836 14.043 15.960 1.00 88.75 127 VAL A O 1
ATOM 994 N N . LYS A 1 128 ? -24.015 14.304 15.498 1.00 88.50 128 LYS A N 1
ATOM 995 C CA . LYS A 1 128 ? -23.963 13.532 14.245 1.00 88.50 128 LYS A CA 1
ATOM 996 C C . LYS A 1 128 ? -23.104 14.234 13.201 1.00 88.50 128 LYS A C 1
ATOM 998 O O . LYS A 1 128 ? -22.214 13.604 12.642 1.00 88.50 128 LYS A O 1
ATOM 1003 N N . ALA A 1 129 ? -23.339 15.532 12.995 1.00 90.81 129 ALA A N 1
ATOM 1004 C CA . ALA A 1 129 ? -22.558 16.337 12.061 1.00 90.81 129 ALA A CA 1
ATOM 1005 C C . ALA A 1 129 ? -21.069 16.350 12.440 1.00 90.81 129 ALA A C 1
ATOM 1007 O O . ALA A 1 129 ? -20.210 16.194 11.579 1.00 90.81 129 ALA A O 1
ATOM 1008 N N . GLU A 1 130 ? -20.766 16.455 13.737 1.00 92.25 130 GLU A N 1
ATOM 1009 C CA . GLU A 1 130 ? -19.395 16.365 14.239 1.00 92.25 130 GLU A CA 1
ATOM 1010 C C . GLU A 1 130 ? -18.761 14.991 13.965 1.00 92.25 130 GLU A C 1
ATOM 1012 O O . GLU A 1 130 ? -17.610 14.920 13.542 1.00 92.25 130 GLU A O 1
ATOM 1017 N N . TYR A 1 131 ? -19.493 13.890 14.163 1.00 92.75 131 TYR A N 1
ATOM 1018 C CA . TYR A 1 131 ? -18.980 12.546 13.868 1.00 92.75 131 TYR A CA 1
ATOM 1019 C C . TYR A 1 131 ? -18.705 12.365 12.376 1.00 92.75 131 TYR A C 1
ATOM 1021 O O . TYR A 1 131 ? -17.652 11.847 12.017 1.00 92.75 131 TYR A O 1
ATOM 1029 N N . GLU A 1 132 ? -19.617 12.810 11.512 1.00 92.44 132 GLU A N 1
ATOM 1030 C CA . GLU A 1 132 ? -19.444 12.758 10.057 1.00 92.44 132 GLU A CA 1
ATOM 1031 C C . GLU A 1 132 ? -18.252 13.606 9.593 1.00 92.44 132 GLU A C 1
ATOM 1033 O O . GLU A 1 132 ? -17.479 13.163 8.743 1.00 92.44 132 GLU A O 1
ATOM 1038 N N . GLU A 1 133 ? -18.043 14.784 10.188 1.00 93.62 133 GLU A N 1
ATOM 1039 C CA . GLU A 1 133 ? -16.884 15.629 9.891 1.00 93.62 133 GLU A CA 1
ATOM 1040 C C . GLU A 1 133 ? -15.565 14.968 10.309 1.00 93.62 133 GLU A C 1
ATOM 1042 O O . GLU A 1 133 ? -14.595 14.995 9.548 1.00 93.62 133 GLU A O 1
ATOM 1047 N N . ILE A 1 134 ? -15.527 14.357 11.496 1.00 93.06 134 ILE A N 1
ATOM 1048 C CA . ILE A 1 134 ? -14.342 13.646 11.991 1.00 93.06 134 ILE A CA 1
ATOM 1049 C C . ILE A 1 134 ? -14.028 12.449 11.095 1.00 93.06 134 ILE A C 1
ATOM 1051 O O . ILE A 1 134 ? -12.877 12.277 10.702 1.00 93.06 134 ILE A O 1
ATOM 1055 N N . LEU A 1 135 ? -15.038 11.653 10.730 1.00 91.94 135 LEU A N 1
ATOM 1056 C CA . LEU A 1 135 ? -14.879 10.504 9.835 1.00 91.94 135 LEU A CA 1
ATOM 1057 C C . LEU A 1 135 ? -14.342 10.927 8.463 1.00 91.94 135 LEU A C 1
ATOM 1059 O O . LEU A 1 135 ? -13.433 10.293 7.938 1.00 91.94 135 LEU A O 1
ATOM 1063 N N . ALA A 1 136 ? -14.826 12.043 7.912 1.00 91.75 136 ALA A N 1
ATOM 1064 C CA . ALA A 1 136 ? -14.348 12.568 6.632 1.00 91.75 136 ALA A CA 1
ATOM 1065 C C . ALA A 1 136 ? -12.885 13.050 6.663 1.00 91.75 136 ALA A C 1
ATOM 1067 O O . ALA A 1 136 ? -12.268 13.212 5.610 1.00 91.75 136 ALA A O 1
ATOM 1068 N N . LYS A 1 137 ? -12.335 13.316 7.852 1.00 93.44 137 LYS A N 1
ATOM 1069 C CA . LYS A 1 137 ? -10.974 13.833 8.053 1.00 93.44 137 LYS A CA 1
ATOM 1070 C C . LYS A 1 137 ? -10.076 12.854 8.806 1.00 93.44 137 LYS A C 1
ATOM 1072 O O . LYS A 1 137 ? -8.978 13.253 9.190 1.00 93.44 137 LYS A O 1
ATOM 1077 N N . ILE A 1 138 ? -10.515 11.609 9.019 1.00 90.94 138 ILE A N 1
ATOM 1078 C CA . ILE A 1 138 ? -9.859 10.684 9.951 1.00 90.94 138 ILE A CA 1
ATOM 1079 C C . ILE A 1 138 ? -8.380 10.452 9.603 1.00 90.94 138 ILE A C 1
ATOM 1081 O O . ILE A 1 138 ? -7.529 10.492 10.488 1.00 90.94 138 ILE A O 1
ATOM 1085 N N . ASP A 1 139 ? -8.073 10.348 8.307 1.00 87.19 139 ASP A N 1
ATOM 1086 C CA . ASP A 1 139 ? -6.723 10.123 7.772 1.00 87.19 139 ASP A CA 1
ATOM 1087 C C . ASP A 1 139 ? -5.759 11.308 7.974 1.00 87.19 139 ASP A C 1
ATOM 1089 O O . ASP A 1 139 ? -4.549 11.160 7.811 1.00 87.19 139 ASP A O 1
ATOM 1093 N N . ASN A 1 140 ? -6.275 12.494 8.315 1.00 90.12 140 ASN A N 1
ATOM 1094 C CA . ASN A 1 140 ? -5.469 13.703 8.498 1.00 90.12 140 ASN A CA 1
ATOM 1095 C C . ASN A 1 140 ? -5.062 13.945 9.957 1.00 90.12 140 ASN A C 1
ATOM 1097 O O . ASN A 1 140 ? -4.258 14.843 10.209 1.00 90.12 140 ASN A O 1
ATOM 1101 N N . TYR A 1 141 ? -5.621 13.196 10.910 1.00 91.62 141 TYR A N 1
ATOM 1102 C CA . TYR A 1 141 ? -5.309 13.384 12.322 1.00 91.62 141 TYR A CA 1
ATOM 1103 C C . TYR A 1 141 ? -3.964 12.761 12.701 1.00 91.62 141 TYR A C 1
ATOM 1105 O O . TYR A 1 141 ? -3.602 11.653 12.302 1.00 91.62 141 TYR A O 1
ATOM 1113 N N . THR A 1 142 ? -3.231 13.476 13.541 1.00 92.25 142 THR A N 1
ATOM 1114 C CA . THR A 1 142 ? -2.002 13.005 14.180 1.00 92.25 142 THR A CA 1
ATOM 1115 C C . THR A 1 142 ? -2.305 12.091 15.370 1.00 92.25 142 THR A C 1
ATOM 1117 O O . THR A 1 142 ? -3.415 12.072 15.897 1.00 92.25 142 THR A O 1
ATOM 1120 N N . GLY A 1 143 ? -1.299 11.354 15.850 1.00 91.25 143 GLY A N 1
ATOM 1121 C CA . GLY A 1 143 ? -1.425 10.503 17.038 1.00 91.25 143 GLY A CA 1
ATOM 1122 C C . GLY A 1 143 ? -1.992 11.231 18.264 1.00 91.25 143 GLY A C 1
ATOM 1123 O O . GLY A 1 143 ? -2.953 10.736 18.849 1.00 91.25 143 GLY A O 1
ATOM 1124 N N . PRO A 1 144 ? -1.470 12.416 18.638 1.00 94.88 144 PRO A N 1
ATOM 1125 C CA . PRO A 1 144 ? -2.026 13.204 19.736 1.00 94.88 144 PRO A CA 1
ATOM 1126 C C . PRO A 1 144 ? -3.489 13.607 19.521 1.00 94.88 144 PRO A C 1
ATOM 1128 O O . PRO A 1 144 ? -4.295 13.443 20.431 1.00 94.88 144 PRO A O 1
ATOM 1131 N N . GLU A 1 145 ? -3.859 14.064 18.321 1.00 95.12 145 GLU A N 1
ATOM 1132 C CA . GLU A 1 145 ? -5.248 14.441 18.024 1.00 95.12 145 GLU A CA 1
ATOM 1133 C C . GLU A 1 145 ? -6.187 13.226 18.064 1.00 95.12 145 GLU A C 1
ATOM 1135 O O . GLU A 1 145 ? -7.284 13.309 18.614 1.00 95.12 145 GLU A O 1
ATOM 1140 N N . LEU A 1 146 ? -5.750 12.064 17.559 1.00 94.62 146 LEU A N 1
ATOM 1141 C CA . LEU A 1 146 ? -6.485 10.805 17.717 1.00 94.62 146 LEU A CA 1
ATOM 1142 C C . LEU A 1 146 ? -6.654 10.448 19.200 1.00 94.62 146 LEU A C 1
ATOM 1144 O O . LEU A 1 146 ? -7.736 10.024 19.601 1.00 94.62 146 LEU A O 1
ATOM 1148 N N . GLY A 1 147 ? -5.628 10.669 20.025 1.00 95.12 147 GLY A N 1
ATOM 1149 C CA . GLY A 1 147 ? -5.694 10.496 21.477 1.00 95.12 147 GLY A CA 1
ATOM 1150 C C . GLY A 1 147 ? -6.743 11.409 22.112 1.00 95.12 147 GLY A C 1
ATOM 1151 O O . GLY A 1 147 ? -7.602 10.944 22.863 1.00 95.12 147 GLY A O 1
ATOM 1152 N N . GLU A 1 148 ? -6.760 12.691 21.745 1.00 96.19 148 GLU A N 1
ATOM 1153 C CA . GLU A 1 148 ? -7.778 13.648 22.196 1.00 96.19 148 GLU A CA 1
ATOM 1154 C C . GLU A 1 148 ? -9.196 13.213 21.807 1.00 96.19 148 GLU A C 1
ATOM 1156 O O . GLU A 1 148 ? -10.100 13.255 22.645 1.00 96.19 148 GLU A O 1
ATOM 1161 N N . LEU A 1 149 ? -9.402 12.738 20.572 1.00 94.88 149 LEU A N 1
ATOM 1162 C CA . LEU A 1 149 ? -10.690 12.194 20.126 1.00 94.88 149 LEU A CA 1
ATOM 1163 C C . LEU A 1 149 ? -11.088 10.956 20.937 1.00 94.88 149 LEU A C 1
ATOM 1165 O O . LEU A 1 149 ? -12.246 10.826 21.347 1.00 94.88 149 LEU A O 1
ATOM 1169 N N . MET A 1 150 ? -10.137 10.061 21.209 1.00 95.06 150 MET A N 1
ATOM 1170 C CA . MET A 1 150 ? -10.371 8.869 22.021 1.00 95.06 150 MET A CA 1
ATOM 1171 C C . MET A 1 150 ? -10.789 9.222 23.450 1.00 95.06 150 MET A C 1
ATOM 1173 O O . MET A 1 150 ? -11.757 8.646 23.951 1.00 95.06 150 MET A O 1
ATOM 1177 N N . HIS A 1 151 ? -10.140 10.205 24.079 1.00 94.56 151 HIS A N 1
ATOM 1178 C CA . HIS A 1 151 ? -10.525 10.707 25.403 1.00 94.56 151 HIS A CA 1
ATOM 1179 C C . HIS A 1 151 ? -11.887 11.393 25.377 1.00 94.56 151 HIS A C 1
ATOM 1181 O O . HIS A 1 151 ? -12.772 11.044 26.161 1.00 94.56 151 HIS A O 1
ATOM 1187 N N . LYS A 1 152 ? -12.091 12.321 24.434 1.00 94.06 152 LYS A N 1
ATOM 1188 C CA . LYS A 1 152 ? -13.337 13.083 24.263 1.00 94.06 152 LYS A CA 1
ATOM 1189 C C . LYS A 1 152 ? -14.545 12.168 24.115 1.00 94.06 152 LYS A C 1
ATOM 1191 O O . LYS A 1 152 ? -15.600 12.429 24.692 1.00 94.06 152 LYS A O 1
ATOM 1196 N N . TYR A 1 153 ? -14.393 11.084 23.361 1.00 93.19 153 TYR A N 1
ATOM 1197 C CA . TYR A 1 153 ? -15.469 10.136 23.107 1.00 93.19 153 TYR A CA 1
ATOM 1198 C C . TYR A 1 153 ? -15.427 8.896 23.988 1.00 93.19 153 TYR A C 1
ATOM 1200 O O . TYR A 1 153 ? -16.271 8.020 23.789 1.00 93.19 153 TYR A O 1
ATOM 1208 N N . ASN A 1 154 ? -14.533 8.829 24.980 1.00 93.19 154 ASN A N 1
ATOM 1209 C CA . ASN A 1 154 ? -14.381 7.694 25.893 1.00 93.19 154 ASN A CA 1
ATOM 1210 C C . ASN A 1 154 ? -14.295 6.358 25.130 1.00 93.19 154 ASN A C 1
ATOM 1212 O O . ASN A 1 154 ? -15.083 5.433 25.351 1.00 93.19 154 ASN A O 1
ATOM 1216 N N . ILE A 1 155 ? -13.396 6.308 24.148 1.00 93.75 155 ILE A N 1
ATOM 1217 C CA . ILE A 1 155 ? -13.162 5.146 23.290 1.00 93.75 155 ILE A CA 1
ATOM 1218 C C . ILE A 1 155 ? -12.319 4.132 24.061 1.00 93.75 155 ILE A C 1
ATOM 1220 O O . ILE A 1 155 ? -11.265 4.456 24.600 1.00 93.75 155 ILE A O 1
ATOM 1224 N N . LYS A 1 156 ? -12.809 2.894 24.125 1.00 93.94 156 LYS A N 1
ATOM 1225 C CA . LYS A 1 156 ? -12.247 1.806 24.935 1.00 93.94 156 LYS A CA 1
ATOM 1226 C C . LYS A 1 156 ? -12.077 0.548 24.101 1.00 93.94 156 LYS A C 1
ATOM 1228 O O . LYS A 1 156 ? -12.584 0.477 22.982 1.00 93.94 156 LYS A O 1
ATOM 1233 N N . ASN A 1 157 ? -11.414 -0.462 24.662 1.00 91.62 157 ASN A N 1
ATOM 1234 C CA . ASN A 1 157 ? -11.342 -1.778 24.036 1.00 91.62 157 ASN A CA 1
ATOM 1235 C C . ASN A 1 157 ? -12.775 -2.291 23.731 1.00 91.62 157 ASN A C 1
ATOM 1237 O O . ASN A 1 157 ? -13.570 -2.436 24.666 1.00 91.62 157 ASN A O 1
ATOM 1241 N N . PRO A 1 158 ? -13.125 -2.585 22.463 1.00 88.50 158 PRO A N 1
ATOM 1242 C CA . PRO A 1 158 ? -14.470 -3.031 22.088 1.00 88.50 158 PRO A CA 1
ATOM 1243 C C . PRO A 1 158 ? -14.888 -4.375 22.698 1.00 88.50 158 PRO A C 1
ATOM 1245 O O . PRO A 1 158 ? -16.082 -4.664 22.796 1.00 88.50 158 PRO A O 1
ATOM 1248 N N . GLU A 1 159 ? -13.922 -5.212 23.075 1.00 86.62 159 GLU A N 1
ATOM 1249 C CA . GLU A 1 159 ? -14.151 -6.564 23.585 1.00 86.62 159 GLU A CA 1
ATOM 1250 C C . GLU A 1 159 ? -14.252 -6.578 25.116 1.00 86.62 159 GLU A C 1
ATOM 1252 O O . GLU A 1 159 ? -15.134 -7.234 25.674 1.00 86.62 159 GLU A O 1
ATOM 1257 N N . THR A 1 160 ? -13.389 -5.821 25.801 1.00 89.06 160 THR A N 1
ATOM 1258 C CA . THR A 1 160 ? -13.285 -5.835 27.272 1.00 89.06 160 THR A CA 1
ATOM 1259 C C . THR A 1 160 ? -13.845 -4.593 27.961 1.00 89.06 160 THR A C 1
ATOM 1261 O O . THR A 1 160 ? -14.099 -4.627 29.165 1.00 89.06 160 THR A O 1
ATOM 1264 N N . GLY A 1 161 ? -14.020 -3.486 27.234 1.00 89.25 161 GLY A N 1
ATOM 1265 C CA . GLY A 1 161 ? -14.302 -2.169 27.810 1.00 89.25 161 GLY A CA 1
ATOM 1266 C C . GLY A 1 161 ? -13.132 -1.579 28.609 1.00 89.25 161 GLY A C 1
ATOM 1267 O O . GLY A 1 161 ? -13.344 -0.640 29.376 1.00 89.25 161 GLY A O 1
ATOM 1268 N N . GLY A 1 162 ? -11.925 -2.142 28.479 1.00 91.31 162 GLY A N 1
ATOM 1269 C CA . GLY A 1 162 ? -10.707 -1.656 29.125 1.00 91.31 162 GLY A CA 1
ATOM 1270 C C . GLY A 1 162 ? -10.208 -0.329 28.551 1.00 91.31 162 GLY A C 1
ATOM 1271 O O . GLY A 1 162 ? -10.454 -0.012 27.387 1.00 91.31 162 GLY A O 1
ATOM 1272 N N . ASP A 1 163 ? -9.508 0.441 29.383 1.00 93.88 163 ASP A N 1
ATOM 1273 C CA . ASP A 1 163 ? -8.839 1.671 28.956 1.00 93.88 163 ASP A CA 1
ATOM 1274 C C . ASP A 1 163 ? -7.649 1.348 28.041 1.00 93.88 163 ASP A C 1
ATOM 1276 O O . ASP A 1 163 ? -7.019 0.294 28.163 1.00 93.88 163 ASP A O 1
ATOM 1280 N N . LEU A 1 164 ? -7.355 2.261 27.120 1.00 95.06 164 LEU A N 1
ATOM 1281 C CA . LEU A 1 164 ? -6.309 2.116 26.112 1.00 95.06 164 LEU A CA 1
ATOM 1282 C C . LEU A 1 164 ? -5.146 3.062 26.418 1.00 95.06 164 LEU A C 1
ATOM 1284 O O . LEU A 1 164 ? -5.332 4.102 27.047 1.00 95.06 164 LEU A O 1
ATOM 1288 N N . THR A 1 165 ? -3.941 2.695 25.990 1.00 95.62 165 THR A N 1
ATOM 1289 C CA . THR A 1 165 ? -2.789 3.606 26.016 1.00 95.62 165 THR A CA 1
ATOM 1290 C C . THR A 1 165 ? -2.973 4.759 25.034 1.00 95.62 165 THR A C 1
ATOM 1292 O O . THR A 1 165 ? -3.742 4.644 24.080 1.00 95.62 165 THR A O 1
ATOM 1295 N N . GLU A 1 166 ? -2.184 5.821 25.209 1.00 96.00 166 GLU A N 1
ATOM 1296 C CA . GLU A 1 166 ? -2.048 6.861 24.186 1.00 96.00 166 GLU A CA 1
ATOM 1297 C C . GLU A 1 166 ? -1.588 6.275 22.840 1.00 96.00 166 GLU A C 1
ATOM 1299 O O . GLU A 1 166 ? -0.851 5.273 22.837 1.00 96.00 166 GLU A O 1
ATOM 1304 N N . PRO A 1 167 ? -1.992 6.880 21.707 1.00 95.19 167 PRO A N 1
ATOM 1305 C CA . PRO A 1 167 ? -1.510 6.483 20.394 1.00 95.19 167 PRO A CA 1
ATOM 1306 C C . PRO A 1 167 ? 0.007 6.630 20.287 1.00 95.19 167 PRO A C 1
ATOM 1308 O O . PRO A 1 167 ? 0.572 7.695 20.533 1.00 95.19 167 PRO A O 1
ATOM 1311 N N . VAL A 1 168 ? 0.667 5.546 19.894 1.00 93.19 168 VAL A N 1
ATOM 1312 C CA . VAL A 1 168 ? 2.108 5.505 19.634 1.00 93.19 168 VAL A CA 1
ATOM 1313 C C . VAL A 1 168 ? 2.362 5.120 18.189 1.00 93.19 168 VAL A C 1
ATOM 1315 O O . VAL A 1 168 ? 1.612 4.344 17.599 1.00 93.19 168 VAL A O 1
ATOM 1318 N N . GLU A 1 169 ? 3.419 5.678 17.616 1.00 90.69 169 GLU A N 1
ATOM 1319 C CA . GLU A 1 169 ? 3.797 5.406 16.237 1.00 90.69 169 GLU A CA 1
ATOM 1320 C C . GLU A 1 169 ? 4.328 3.974 16.096 1.00 90.69 169 GLU A C 1
ATOM 1322 O O . GLU A 1 169 ? 5.141 3.507 16.901 1.00 90.69 169 GLU A O 1
ATOM 1327 N N . PHE A 1 170 ? 3.872 3.272 15.062 1.00 88.75 170 PHE A N 1
ATOM 1328 C CA . PHE A 1 170 ? 4.300 1.920 14.745 1.00 88.75 170 PHE A CA 1
ATOM 1329 C C . PHE A 1 170 ? 4.704 1.809 13.278 1.00 88.75 170 PHE A C 1
ATOM 1331 O O . PHE A 1 170 ? 3.872 1.935 12.380 1.00 88.75 170 PHE A O 1
ATOM 1338 N N . ASN A 1 171 ? 5.986 1.531 13.034 1.00 86.94 171 ASN A N 1
ATOM 1339 C CA . ASN A 1 171 ? 6.511 1.372 11.684 1.00 86.94 171 ASN A CA 1
ATOM 1340 C C . ASN A 1 171 ? 5.946 0.102 11.023 1.00 86.94 171 ASN A C 1
ATOM 1342 O O . ASN A 1 171 ? 6.057 -1.004 11.559 1.00 86.94 171 ASN A O 1
ATOM 1346 N N . LEU A 1 172 ? 5.368 0.265 9.834 1.00 91.50 172 LEU A N 1
ATOM 1347 C CA . LEU A 1 172 ? 4.710 -0.809 9.094 1.00 91.50 172 LEU A CA 1
ATOM 1348 C C . LEU A 1 172 ? 5.670 -1.620 8.215 1.00 91.50 172 LEU A C 1
ATOM 1350 O O . LEU A 1 172 ? 5.220 -2.471 7.452 1.00 91.50 172 LEU A O 1
ATOM 1354 N N . MET A 1 173 ? 6.978 -1.391 8.257 1.00 94.94 173 MET A N 1
ATOM 1355 C CA . MET A 1 173 ? 7.937 -2.182 7.483 1.00 94.94 173 MET A CA 1
ATOM 1356 C C . MET A 1 173 ? 8.434 -3.385 8.283 1.00 94.94 173 MET A C 1
ATOM 1358 O O . MET A 1 173 ? 8.685 -3.310 9.486 1.00 94.94 173 MET A O 1
ATOM 1362 N N . PHE A 1 174 ? 8.625 -4.514 7.600 1.00 95.69 174 PHE A N 1
ATOM 1363 C CA . PHE A 1 174 ? 9.318 -5.656 8.192 1.00 95.69 174 PHE A CA 1
ATOM 1364 C C . PHE A 1 174 ? 10.821 -5.420 8.157 1.00 95.69 174 PHE A C 1
ATOM 1366 O O . PHE A 1 174 ? 11.430 -5.446 7.090 1.00 95.69 174 PHE A O 1
ATOM 1373 N N . GLU A 1 175 ? 11.409 -5.208 9.328 1.00 94.19 175 GLU A N 1
ATOM 1374 C CA . GLU A 1 175 ? 12.848 -5.057 9.507 1.00 94.19 175 GLU A CA 1
ATOM 1375 C C . GLU A 1 175 ? 13.579 -6.406 9.449 1.00 94.19 175 GLU A C 1
ATOM 1377 O O . GLU A 1 175 ? 13.097 -7.429 9.940 1.00 94.19 175 GLU A O 1
ATOM 1382 N N . SER A 1 176 ? 14.768 -6.401 8.854 1.00 93.81 176 SER A N 1
ATOM 1383 C CA . SER A 1 176 ? 15.682 -7.537 8.813 1.00 93.81 176 SER A CA 1
ATOM 1384 C C . SER A 1 176 ? 17.140 -7.068 8.824 1.00 93.81 176 SER A C 1
ATOM 1386 O O . SER A 1 176 ? 17.449 -5.881 8.692 1.00 93.81 176 SER A O 1
ATOM 1388 N N . SER A 1 177 ? 18.059 -8.019 8.955 1.00 93.62 177 SER A N 1
ATOM 1389 C CA . SER A 1 177 ? 19.496 -7.779 8.865 1.00 93.62 177 SER A CA 1
ATOM 1390 C C . SER A 1 177 ? 20.072 -8.476 7.638 1.00 93.62 177 SER A C 1
ATOM 1392 O O . SER A 1 177 ? 19.833 -9.660 7.407 1.00 93.62 177 SER A O 1
ATOM 1394 N N . ILE A 1 178 ? 20.854 -7.741 6.853 1.00 92.50 178 ILE A N 1
ATOM 1395 C CA . ILE A 1 178 ? 21.526 -8.229 5.653 1.00 92.50 178 ILE A CA 1
ATOM 1396 C C . ILE A 1 178 ? 22.963 -8.618 6.018 1.00 92.50 178 ILE A C 1
ATOM 1398 O O . ILE A 1 178 ? 23.736 -7.817 6.545 1.00 92.50 178 ILE A O 1
ATOM 1402 N N . GLY A 1 179 ? 23.337 -9.852 5.686 1.00 90.69 179 GLY A N 1
ATOM 1403 C CA . GLY A 1 179 ? 24.676 -10.386 5.926 1.00 90.69 179 GLY A CA 1
ATOM 1404 C C . GLY A 1 179 ? 24.878 -10.977 7.331 1.00 90.69 179 GLY A C 1
ATOM 1405 O O . GLY A 1 179 ? 24.070 -10.773 8.236 1.00 90.69 179 GLY A O 1
ATOM 1406 N N . PRO A 1 180 ? 25.971 -11.735 7.530 1.00 86.88 180 PRO A N 1
ATOM 1407 C CA . PRO A 1 180 ? 26.166 -12.573 8.717 1.00 86.88 180 PRO A CA 1
ATOM 1408 C C . PRO A 1 180 ? 26.497 -11.785 9.991 1.00 86.88 180 PRO A C 1
ATOM 1410 O O . PRO A 1 180 ? 26.314 -12.294 11.091 1.00 86.88 180 PRO A O 1
ATOM 1413 N N . THR A 1 181 ? 27.003 -10.558 9.859 1.00 85.88 181 THR A N 1
ATOM 1414 C CA . THR A 1 181 ? 27.413 -9.715 10.993 1.00 85.88 181 THR A CA 1
ATOM 1415 C C . THR A 1 181 ? 26.279 -8.850 11.539 1.00 85.88 181 THR A C 1
ATOM 1417 O O . THR A 1 181 ? 26.473 -8.166 12.539 1.00 85.88 181 THR A O 1
ATOM 1420 N N . GLY A 1 182 ? 25.119 -8.828 10.872 1.00 78.12 182 GLY A N 1
ATOM 1421 C CA . GLY A 1 182 ? 23.978 -7.989 11.244 1.00 78.12 182 GLY A CA 1
ATOM 1422 C C . GLY A 1 182 ? 24.199 -6.479 11.089 1.00 78.12 182 GLY A C 1
ATOM 1423 O O . GLY A 1 182 ? 23.320 -5.700 11.440 1.00 78.12 182 GLY A O 1
ATOM 1424 N N . GLY A 1 183 ? 25.354 -6.052 10.565 1.00 84.19 183 GLY A N 1
ATOM 1425 C CA . GLY A 1 183 ? 25.727 -4.637 10.490 1.00 84.19 183 GLY A CA 1
ATOM 1426 C C . GLY A 1 183 ? 24.957 -3.830 9.444 1.00 84.19 183 GLY A C 1
ATOM 1427 O O . GLY A 1 183 ? 24.914 -2.607 9.542 1.00 84.19 183 GLY A O 1
ATOM 1428 N N . LEU A 1 184 ? 24.340 -4.490 8.457 1.00 91.19 184 LEU A N 1
ATOM 1429 C CA . LEU A 1 184 ? 23.542 -3.823 7.433 1.00 91.19 184 LEU A CA 1
ATOM 1430 C C . LEU A 1 184 ? 22.052 -4.031 7.707 1.00 91.19 184 LEU A C 1
ATOM 1432 O O . LEU A 1 184 ? 21.522 -5.131 7.555 1.00 91.19 184 LEU A O 1
ATOM 1436 N N . LYS A 1 185 ? 21.372 -2.954 8.095 1.00 94.06 185 LYS A N 1
ATOM 1437 C CA . LYS A 1 185 ? 19.924 -2.942 8.298 1.00 94.06 185 LYS A CA 1
ATOM 1438 C C . LYS A 1 185 ? 19.192 -2.939 6.954 1.00 94.06 185 LYS A C 1
ATOM 1440 O O . LYS A 1 185 ? 19.532 -2.162 6.057 1.00 94.06 185 LYS A O 1
ATOM 1445 N N . GLY A 1 186 ? 18.171 -3.777 6.826 1.00 95.31 186 GLY A N 1
ATOM 1446 C CA . GLY A 1 186 ? 17.311 -3.842 5.652 1.00 95.31 186 GLY A CA 1
ATOM 1447 C C . GLY A 1 186 ? 15.846 -3.994 6.029 1.00 95.31 186 GLY A C 1
ATOM 1448 O O . GLY A 1 186 ? 15.502 -4.247 7.182 1.00 95.31 186 GLY A O 1
ATOM 1449 N N . TYR A 1 187 ? 14.983 -3.855 5.036 1.00 97.12 187 TYR A N 1
ATOM 1450 C CA . TYR A 1 187 ? 13.559 -4.104 5.174 1.00 97.12 187 TYR A CA 1
ATOM 1451 C C . TYR A 1 187 ? 13.054 -4.937 4.001 1.00 97.12 187 TYR A C 1
ATOM 1453 O O . TYR A 1 187 ? 13.626 -4.915 2.907 1.00 97.12 187 TYR A O 1
ATOM 1461 N N . LEU A 1 188 ? 11.951 -5.649 4.209 1.00 98.19 188 LEU A N 1
ATOM 1462 C CA . LEU A 1 188 ? 11.140 -6.125 3.093 1.00 98.19 188 LEU A CA 1
ATOM 1463 C C . LEU A 1 188 ? 10.388 -4.925 2.508 1.00 98.19 188 LEU A C 1
ATOM 1465 O O . LEU A 1 188 ? 9.769 -4.168 3.256 1.00 98.19 188 LEU A O 1
ATOM 1469 N N . ARG A 1 189 ? 10.464 -4.735 1.188 1.00 97.62 189 ARG A N 1
ATOM 1470 C CA . ARG A 1 189 ? 9.887 -3.558 0.525 1.00 97.62 189 ARG A CA 1
ATOM 1471 C C . ARG A 1 189 ? 8.369 -3.410 0.787 1.00 97.62 189 ARG A C 1
ATOM 1473 O O . ARG A 1 189 ? 7.642 -4.403 0.661 1.00 97.62 189 ARG A O 1
ATOM 1480 N N . PRO A 1 190 ? 7.877 -2.197 1.105 1.00 97.25 190 PRO A N 1
ATOM 1481 C CA . PRO A 1 190 ? 6.446 -1.933 1.293 1.00 97.25 190 PRO A CA 1
ATOM 1482 C C . PRO A 1 190 ? 5.669 -1.675 -0.011 1.00 97.25 190 PRO A C 1
ATOM 1484 O O . PRO A 1 190 ? 4.434 -1.696 -0.005 1.00 97.25 190 PRO A O 1
ATOM 1487 N N . GLU A 1 191 ? 6.400 -1.466 -1.107 1.00 97.81 191 GLU A N 1
ATOM 1488 C CA . GLU A 1 191 ? 5.951 -1.198 -2.478 1.00 97.81 191 GLU A CA 1
ATOM 1489 C C . GLU A 1 191 ? 7.029 -1.674 -3.475 1.00 97.81 191 GLU A C 1
ATOM 1491 O O . GLU A 1 191 ? 8.147 -2.009 -3.071 1.00 97.81 191 GLU A O 1
ATOM 1496 N N . THR A 1 192 ? 6.725 -1.708 -4.771 1.00 98.31 192 THR A N 1
ATOM 1497 C CA . THR A 1 192 ? 7.663 -2.099 -5.843 1.00 98.31 192 THR A CA 1
ATOM 1498 C C . THR A 1 192 ? 8.304 -0.903 -6.564 1.00 98.31 192 THR A C 1
ATOM 1500 O O . THR A 1 192 ? 9.375 -1.059 -7.156 1.00 98.31 192 THR A O 1
ATOM 1503 N N . ALA A 1 193 ? 7.721 0.294 -6.450 1.00 98.25 193 ALA A N 1
ATOM 1504 C CA . ALA A 1 193 ? 8.157 1.540 -7.092 1.00 98.25 193 ALA A CA 1
ATOM 1505 C C . ALA A 1 193 ? 9.645 1.887 -6.881 1.00 98.25 193 ALA A C 1
ATOM 1507 O O . ALA A 1 193 ? 10.363 2.188 -7.836 1.00 98.25 193 ALA A O 1
ATOM 1508 N N . GLN A 1 194 ? 10.164 1.758 -5.652 1.00 98.12 194 GLN A N 1
ATOM 1509 C CA . GLN A 1 194 ? 11.562 2.100 -5.328 1.00 98.12 194 GLN A CA 1
ATOM 1510 C C . GLN A 1 194 ? 12.586 1.363 -6.204 1.00 98.12 194 GLN A C 1
ATOM 1512 O O . GLN A 1 194 ? 13.601 1.938 -6.601 1.00 98.12 194 GLN A O 1
ATOM 1517 N N . GLY A 1 195 ? 12.315 0.099 -6.545 1.00 98.00 195 GLY A N 1
ATOM 1518 C CA . GLY A 1 195 ? 13.178 -0.675 -7.436 1.00 98.00 195 GLY A CA 1
ATOM 1519 C C . GLY A 1 195 ? 13.242 -0.084 -8.847 1.00 98.00 195 GLY A C 1
ATOM 1520 O O . GLY A 1 195 ? 14.314 -0.054 -9.456 1.00 98.00 195 GLY A O 1
ATOM 1521 N N . GLN A 1 196 ? 12.119 0.445 -9.336 1.00 98.50 196 GLN A N 1
ATOM 1522 C CA . GLN A 1 196 ? 12.015 1.113 -10.633 1.00 98.50 196 GLN A CA 1
ATOM 1523 C C . GLN A 1 196 ? 12.792 2.439 -10.613 1.00 98.50 196 GLN A C 1
ATOM 1525 O O . GLN A 1 196 ? 13.644 2.666 -11.472 1.00 98.50 196 GLN A O 1
ATOM 1530 N N . PHE A 1 197 ? 12.623 3.254 -9.563 1.00 98.50 197 PHE A N 1
ATOM 1531 C CA . PHE A 1 197 ? 13.344 4.527 -9.406 1.00 98.50 197 PHE A CA 1
ATOM 1532 C C . PHE A 1 197 ? 14.865 4.357 -9.366 1.00 98.50 197 PHE A C 1
ATOM 1534 O O . PHE A 1 197 ? 15.587 5.089 -10.044 1.00 98.50 197 PHE A O 1
ATOM 1541 N N . LEU A 1 198 ? 15.371 3.362 -8.631 1.00 98.25 198 LEU A N 1
ATOM 1542 C CA . LEU A 1 198 ? 16.812 3.082 -8.573 1.00 98.25 198 LEU A CA 1
ATOM 1543 C C . LEU A 1 198 ? 17.393 2.655 -9.932 1.00 98.25 198 LEU A C 1
ATOM 1545 O O . LEU A 1 198 ? 18.588 2.834 -10.172 1.00 98.25 198 LEU A O 1
ATOM 1549 N N . ASN A 1 199 ? 16.560 2.122 -10.830 1.00 98.25 199 ASN A N 1
ATOM 1550 C CA . ASN A 1 199 ? 16.944 1.722 -12.184 1.00 98.25 199 ASN A CA 1
ATOM 1551 C C . ASN A 1 199 ? 16.582 2.757 -13.261 1.00 98.25 199 ASN A C 1
ATOM 1553 O O . ASN A 1 199 ? 16.841 2.497 -14.438 1.00 98.25 199 ASN A O 1
ATOM 1557 N N . PHE A 1 200 ? 16.068 3.937 -12.888 1.00 98.38 200 PHE A N 1
ATOM 1558 C CA . PHE A 1 200 ? 15.585 4.959 -13.826 1.00 98.38 200 PHE A CA 1
ATOM 1559 C C . PHE A 1 200 ? 16.576 5.260 -14.953 1.00 98.38 200 PHE A C 1
ATOM 1561 O O . PHE A 1 200 ? 16.193 5.278 -16.117 1.00 98.38 200 PHE A O 1
ATOM 1568 N N . LYS A 1 201 ? 17.867 5.430 -14.637 1.00 98.00 201 LYS A N 1
ATOM 1569 C CA . LYS A 1 201 ? 18.890 5.731 -15.651 1.00 98.00 201 LYS A CA 1
ATOM 1570 C C . LYS A 1 201 ? 18.952 4.663 -16.751 1.00 98.00 201 LYS A C 1
ATOM 1572 O O . LYS A 1 201 ? 18.989 5.005 -17.924 1.00 98.00 201 LYS A O 1
ATOM 1577 N N . ARG A 1 202 ? 18.930 3.381 -16.376 1.00 98.12 202 ARG A N 1
ATOM 1578 C CA . ARG A 1 202 ? 18.982 2.261 -17.332 1.00 98.12 202 ARG A CA 1
ATOM 1579 C C . ARG A 1 202 ? 17.688 2.134 -18.129 1.00 98.12 202 ARG A C 1
ATOM 1581 O O . ARG A 1 202 ? 17.732 1.817 -19.310 1.00 98.12 202 ARG A O 1
ATOM 1588 N N . LEU A 1 203 ? 16.549 2.385 -17.485 1.00 98.25 203 LEU A N 1
ATOM 1589 C CA . LEU A 1 203 ? 15.244 2.395 -18.144 1.00 98.25 203 LEU A CA 1
ATOM 1590 C C . LEU A 1 203 ? 15.159 3.518 -19.189 1.00 98.25 203 LEU A C 1
ATOM 1592 O O . LEU A 1 203 ? 14.751 3.280 -20.322 1.00 98.25 203 LEU A O 1
ATOM 1596 N N . LEU A 1 204 ? 15.631 4.715 -18.838 1.00 98.00 204 LEU A N 1
ATOM 1597 C CA . LEU A 1 204 ? 15.711 5.858 -19.742 1.00 98.00 204 LEU A CA 1
ATOM 1598 C C . LEU A 1 204 ? 16.659 5.586 -20.920 1.00 98.00 204 LEU A C 1
ATOM 1600 O O . LEU A 1 204 ? 16.312 5.880 -22.061 1.00 98.00 204 LEU A O 1
ATOM 1604 N N . GLU A 1 205 ? 17.831 4.994 -20.665 1.00 97.94 205 GLU A N 1
ATOM 1605 C CA . GLU A 1 205 ? 18.768 4.559 -21.712 1.00 97.94 205 GLU A CA 1
ATOM 1606 C C . GLU A 1 205 ? 18.112 3.550 -22.668 1.00 97.94 205 GLU A C 1
ATOM 1608 O O . GLU A 1 205 ? 18.241 3.678 -23.886 1.00 97.94 205 GLU A O 1
ATOM 1613 N N . PHE A 1 206 ? 17.355 2.583 -22.138 1.00 97.38 206 PHE A N 1
ATOM 1614 C CA . PHE A 1 206 ? 16.618 1.608 -22.946 1.00 97.38 206 PHE A CA 1
ATOM 1615 C C . PHE A 1 206 ? 15.538 2.274 -23.811 1.00 97.38 206 PHE A C 1
ATOM 1617 O O . PHE A 1 206 ? 15.329 1.873 -24.955 1.00 97.38 206 PHE A O 1
ATOM 1624 N N . ASN A 1 207 ? 14.922 3.353 -23.316 1.00 96.75 207 ASN A N 1
ATOM 1625 C CA . ASN A 1 207 ? 14.009 4.189 -24.094 1.00 96.75 207 ASN A CA 1
ATOM 1626 C C . ASN A 1 207 ? 14.716 5.266 -24.948 1.00 96.75 207 ASN A C 1
ATOM 1628 O O . ASN A 1 207 ? 14.109 6.264 -25.340 1.00 96.75 207 ASN A O 1
ATOM 1632 N N . ASN A 1 208 ? 16.003 5.088 -25.265 1.00 97.06 208 ASN A N 1
ATOM 1633 C CA . ASN A 1 208 ? 16.797 6.008 -26.090 1.00 97.06 208 ASN A CA 1
ATOM 1634 C C . ASN A 1 208 ? 16.815 7.456 -25.569 1.00 97.06 208 ASN A C 1
ATOM 1636 O O . ASN A 1 208 ? 16.777 8.399 -26.361 1.00 97.06 208 ASN A O 1
ATOM 1640 N N . GLU A 1 209 ? 16.829 7.631 -24.247 1.00 96.44 209 GLU A N 1
ATOM 1641 C CA . GLU A 1 209 ? 16.820 8.931 -23.565 1.00 96.44 209 GLU A CA 1
ATOM 1642 C C . GLU A 1 209 ? 15.598 9.811 -23.887 1.00 96.44 209 GLU A C 1
ATOM 1644 O O . GLU A 1 209 ? 15.638 11.034 -23.743 1.00 96.44 209 GLU A O 1
ATOM 1649 N N . LYS A 1 210 ? 14.486 9.200 -24.317 1.00 93.81 210 LYS A N 1
ATOM 1650 C CA . LYS A 1 210 ? 13.242 9.904 -24.648 1.00 93.81 210 LYS A CA 1
ATOM 1651 C C . LYS A 1 210 ? 12.187 9.752 -23.561 1.00 93.81 210 LYS A C 1
ATOM 1653 O O . LYS A 1 210 ? 12.132 8.755 -22.848 1.00 93.81 210 LYS A O 1
ATOM 1658 N N . MET A 1 211 ? 11.325 10.759 -23.489 1.00 92.81 211 MET A N 1
ATOM 1659 C CA . MET A 1 211 ? 10.163 10.836 -22.608 1.00 92.81 211 MET A CA 1
ATOM 1660 C C . MET A 1 211 ? 8.922 11.190 -23.453 1.00 92.81 211 MET A C 1
ATOM 1662 O O . MET A 1 211 ? 9.071 11.906 -24.450 1.00 92.81 211 MET A O 1
ATOM 1666 N N . PRO A 1 212 ? 7.711 10.755 -23.067 1.00 95.94 212 PRO A N 1
ATOM 1667 C CA . PRO A 1 212 ? 7.426 9.911 -21.909 1.00 95.94 212 PRO A CA 1
ATOM 1668 C C . PRO A 1 212 ? 7.823 8.443 -22.127 1.00 95.94 212 PRO A C 1
ATOM 1670 O O . PRO A 1 212 ? 8.016 8.004 -23.260 1.00 95.94 212 PRO A O 1
ATOM 1673 N N . PHE A 1 213 ? 7.959 7.705 -21.028 1.00 97.62 213 PHE A N 1
ATOM 1674 C CA . PHE A 1 213 ? 8.048 6.242 -21.018 1.00 97.62 213 PHE A CA 1
ATOM 1675 C C . PHE A 1 213 ? 7.524 5.702 -19.692 1.00 97.62 213 PHE A C 1
ATOM 1677 O O . PHE A 1 213 ? 7.520 6.415 -18.687 1.00 97.62 213 PHE A O 1
ATOM 1684 N N . ALA A 1 214 ? 7.105 4.443 -19.675 1.00 98.25 214 ALA A N 1
ATOM 1685 C CA . ALA A 1 214 ? 6.639 3.785 -18.465 1.00 98.25 214 ALA A CA 1
ATOM 1686 C C . ALA A 1 214 ? 7.466 2.536 -18.167 1.00 98.25 214 ALA A C 1
ATOM 1688 O O . ALA A 1 214 ? 7.840 1.786 -19.072 1.00 98.25 214 ALA A O 1
ATOM 1689 N N . SER A 1 215 ? 7.729 2.300 -16.887 1.00 98.50 215 SER A N 1
ATOM 1690 C CA . SER A 1 215 ? 8.167 0.999 -16.393 1.00 98.50 215 SER A CA 1
ATOM 1691 C C . SER A 1 215 ? 7.061 0.344 -15.585 1.00 98.50 215 SER A C 1
ATOM 1693 O O . SER A 1 215 ? 6.185 1.021 -15.049 1.00 98.50 215 SER A O 1
ATOM 1695 N N . ALA A 1 216 ? 7.107 -0.980 -15.502 1.00 98.62 216 ALA A N 1
ATOM 1696 C CA . ALA A 1 216 ? 6.175 -1.757 -14.704 1.00 98.62 216 ALA A CA 1
ATOM 1697 C C . ALA A 1 216 ? 6.926 -2.745 -13.812 1.00 98.62 216 ALA A C 1
ATOM 1699 O O . ALA A 1 216 ? 7.967 -3.280 -14.192 1.00 98.62 216 ALA A O 1
ATOM 1700 N N . SER A 1 217 ? 6.382 -3.041 -12.636 1.00 98.50 217 SER A N 1
ATOM 1701 C CA . SER A 1 217 ? 6.879 -4.122 -11.789 1.00 98.50 217 SER A CA 1
ATOM 1702 C C . SER A 1 217 ? 5.724 -4.911 -11.195 1.00 98.50 217 SER A C 1
ATOM 1704 O O . SER A 1 217 ? 4.752 -4.346 -10.695 1.00 98.50 217 SER A O 1
ATOM 1706 N N . ILE A 1 218 ? 5.834 -6.237 -11.258 1.00 98.56 218 ILE A N 1
ATOM 1707 C CA . ILE A 1 218 ? 4.873 -7.167 -10.670 1.00 98.56 218 ILE A CA 1
ATOM 1708 C C . ILE A 1 218 ? 5.624 -8.025 -9.666 1.00 98.56 218 ILE A C 1
ATOM 1710 O O . ILE A 1 218 ? 6.503 -8.804 -10.030 1.00 98.56 218 ILE A O 1
ATOM 1714 N N . GLY A 1 219 ? 5.257 -7.935 -8.394 1.00 98.06 219 GLY A N 1
ATOM 1715 C CA . GLY A 1 219 ? 5.925 -8.727 -7.373 1.00 98.06 219 GLY A CA 1
ATOM 1716 C C . GLY A 1 219 ? 5.313 -8.589 -5.995 1.00 98.06 219 GLY A C 1
ATOM 1717 O O . GLY A 1 219 ? 4.290 -7.939 -5.800 1.00 98.06 219 GLY A O 1
ATOM 1718 N N . ARG A 1 220 ? 5.942 -9.245 -5.018 1.00 98.25 220 ARG A N 1
ATOM 1719 C CA . ARG A 1 220 ? 5.485 -9.197 -3.627 1.00 98.25 220 ARG A CA 1
ATOM 1720 C C . ARG A 1 220 ? 5.926 -7.917 -2.926 1.00 98.25 220 ARG A C 1
ATOM 1722 O O . ARG A 1 220 ? 7.049 -7.454 -3.144 1.00 98.25 220 ARG A O 1
ATOM 1729 N N . SER A 1 221 ? 5.058 -7.428 -2.053 1.00 98.00 221 SER A N 1
ATOM 1730 C CA . SER A 1 221 ? 5.292 -6.320 -1.129 1.00 98.00 221 SER A CA 1
ATOM 1731 C C . SER A 1 221 ? 4.767 -6.693 0.252 1.00 98.00 221 SER A C 1
ATOM 1733 O O . SER A 1 221 ? 3.895 -7.559 0.393 1.00 98.00 221 SER A O 1
ATOM 1735 N N . PHE A 1 222 ? 5.327 -6.055 1.276 1.00 97.88 222 PHE A N 1
ATOM 1736 C CA . PHE A 1 222 ? 5.122 -6.447 2.662 1.00 97.88 222 PHE A CA 1
ATOM 1737 C C . PHE A 1 222 ? 4.748 -5.243 3.514 1.00 97.88 222 PHE A C 1
ATOM 1739 O O . PHE A 1 222 ? 5.436 -4.228 3.510 1.00 97.88 222 PHE A O 1
ATOM 1746 N N . ARG A 1 223 ? 3.676 -5.371 4.291 1.00 95.25 223 ARG A N 1
ATOM 1747 C CA . ARG A 1 223 ? 3.239 -4.350 5.248 1.00 95.25 223 ARG A CA 1
ATOM 1748 C C . ARG A 1 223 ? 2.947 -5.031 6.571 1.00 95.25 223 ARG A C 1
ATOM 1750 O O . ARG A 1 223 ? 2.109 -5.921 6.636 1.00 95.25 223 ARG A O 1
ATOM 1757 N N . ASN A 1 224 ? 3.641 -4.657 7.632 1.00 93.56 224 ASN A N 1
ATOM 1758 C CA . ASN A 1 224 ? 3.479 -5.201 8.973 1.00 93.56 224 ASN A CA 1
ATOM 1759 C C . ASN A 1 224 ? 2.202 -4.657 9.631 1.00 93.56 224 ASN A C 1
ATOM 1761 O O . ASN A 1 224 ? 2.239 -3.963 10.636 1.00 93.56 224 ASN A O 1
ATOM 1765 N N . GLU A 1 225 ? 1.058 -4.958 9.021 1.00 89.56 225 GLU A N 1
ATOM 1766 C CA . GLU A 1 225 ? -0.264 -4.488 9.422 1.00 89.56 225 GLU A CA 1
ATOM 1767 C C . GLU A 1 225 ? -0.549 -4.827 10.895 1.00 89.56 225 GLU A C 1
ATOM 1769 O O . GLU A 1 225 ? -0.382 -5.983 11.328 1.00 89.56 225 GLU A O 1
ATOM 1774 N N . ILE A 1 226 ? -1.000 -3.816 11.647 1.00 83.69 226 ILE A N 1
ATOM 1775 C CA . ILE A 1 226 ? -1.216 -3.887 13.099 1.00 83.69 226 ILE A CA 1
ATOM 1776 C C . ILE A 1 226 ? -2.321 -4.894 13.424 1.00 83.69 226 ILE A C 1
ATOM 1778 O O . ILE A 1 226 ? -2.149 -5.761 14.281 1.00 83.69 226 ILE A O 1
ATOM 1782 N N . SER A 1 227 ? -3.453 -4.815 12.716 1.00 81.56 227 SER A N 1
ATOM 1783 C CA . SER A 1 227 ? -4.640 -5.634 12.995 1.00 81.56 227 SER A CA 1
ATOM 1784 C C . SER A 1 227 ? -5.314 -6.114 11.699 1.00 81.56 227 SER A C 1
ATOM 1786 O O . SER A 1 227 ? -6.352 -5.585 11.294 1.00 81.56 227 SER A O 1
ATOM 1788 N N . PRO A 1 228 ? -4.750 -7.130 11.015 1.00 81.69 228 PRO A N 1
ATOM 1789 C CA . PRO A 1 228 ? -5.265 -7.626 9.738 1.00 81.69 228 PRO A CA 1
ATOM 1790 C C . PRO A 1 228 ? -6.539 -8.473 9.935 1.00 81.69 228 PRO A C 1
ATOM 1792 O O . PRO A 1 228 ? -6.491 -9.704 9.983 1.00 81.69 228 PRO A O 1
ATOM 1795 N N . ARG A 1 229 ? -7.697 -7.809 10.085 1.00 80.25 229 ARG A N 1
ATOM 1796 C CA . ARG A 1 229 ? -9.007 -8.441 10.370 1.00 80.25 229 ARG A CA 1
ATOM 1797 C C . ARG A 1 229 ? -9.944 -8.561 9.150 1.00 80.25 229 ARG A C 1
ATOM 1799 O O . ARG A 1 229 ? -11.030 -9.116 9.283 1.00 80.25 229 ARG A O 1
ATOM 1806 N N . ALA A 1 230 ? -9.538 -8.097 7.963 1.00 86.75 230 ALA A N 1
ATOM 1807 C CA . ALA A 1 230 ? -10.409 -7.962 6.782 1.00 86.75 230 ALA A CA 1
ATOM 1808 C C . ALA A 1 230 ? -10.166 -9.009 5.669 1.00 86.75 230 ALA A C 1
ATOM 1810 O O . ALA A 1 230 ? -10.284 -8.710 4.481 1.00 86.75 230 ALA A O 1
ATOM 1811 N N . GLY A 1 231 ? -9.815 -10.249 6.025 1.00 91.75 231 GLY A N 1
ATOM 1812 C CA . GLY A 1 231 ? -9.552 -11.291 5.024 1.00 91.75 231 GLY A CA 1
ATOM 1813 C C . GLY A 1 231 ? -8.389 -10.914 4.096 1.00 91.75 231 GLY A C 1
ATOM 1814 O O . GLY A 1 231 ? -7.355 -10.448 4.568 1.00 91.75 231 GLY A O 1
ATOM 1815 N N . LEU A 1 232 ? -8.578 -11.078 2.781 1.00 93.00 232 LEU A N 1
ATOM 1816 C CA . LEU A 1 232 ? -7.590 -10.702 1.758 1.00 93.00 232 LEU A CA 1
ATOM 1817 C C . LEU A 1 232 ? -7.457 -9.182 1.538 1.00 93.00 232 LEU A C 1
ATOM 1819 O O . LEU A 1 232 ? -6.509 -8.759 0.888 1.00 93.00 232 LEU A O 1
ATOM 1823 N N . LEU A 1 233 ? -8.366 -8.359 2.078 1.00 91.50 233 LEU A N 1
ATOM 1824 C CA . LEU A 1 233 ? -8.307 -6.897 1.923 1.00 91.50 233 LEU A CA 1
ATOM 1825 C C . LEU A 1 233 ? -7.227 -6.250 2.802 1.00 91.50 233 LEU A C 1
ATOM 1827 O O . LEU A 1 233 ? -6.775 -5.147 2.512 1.00 91.50 233 LEU A O 1
ATOM 1831 N N . ARG A 1 234 ? -6.827 -6.915 3.892 1.00 90.81 234 ARG A N 1
ATOM 1832 C CA . ARG A 1 234 ? -5.777 -6.451 4.811 1.00 90.81 234 ARG A CA 1
ATOM 1833 C C . ARG A 1 234 ? -4.869 -7.622 5.162 1.00 90.81 234 ARG A C 1
ATOM 1835 O O . ARG A 1 234 ? -5.158 -8.402 6.070 1.00 90.81 234 ARG A O 1
ATOM 1842 N N . VAL A 1 235 ? -3.781 -7.739 4.412 1.00 95.25 235 VAL A N 1
ATOM 1843 C CA . VAL A 1 235 ? -2.780 -8.803 4.528 1.00 95.25 235 VAL A CA 1
ATOM 1844 C C . VAL A 1 235 ? -1.391 -8.206 4.709 1.00 95.25 235 VAL A C 1
ATOM 1846 O O . VAL A 1 235 ? -1.153 -7.049 4.376 1.00 95.25 235 VAL A O 1
ATOM 1849 N N . ARG A 1 236 ? -0.473 -9.002 5.256 1.00 96.19 236 ARG A N 1
ATOM 1850 C CA . ARG A 1 236 ? 0.907 -8.582 5.525 1.00 96.19 236 ARG A CA 1
ATOM 1851 C C . ARG A 1 236 ? 1.855 -8.806 4.359 1.00 96.19 236 ARG A C 1
ATOM 1853 O O . ARG A 1 236 ? 2.916 -8.195 4.304 1.00 96.19 236 ARG A O 1
ATOM 1860 N N . GLU A 1 237 ? 1.457 -9.675 3.445 1.00 98.06 237 GLU A N 1
ATOM 1861 C CA . GLU A 1 237 ? 2.182 -10.030 2.238 1.00 98.06 237 GLU A CA 1
ATOM 1862 C C . GLU A 1 237 ? 1.175 -10.152 1.098 1.00 98.06 237 GLU A C 1
ATOM 1864 O O . GLU A 1 237 ? 0.160 -10.842 1.225 1.00 98.06 237 GLU A O 1
ATOM 1869 N N . PHE A 1 238 ? 1.438 -9.461 -0.006 1.00 97.75 238 PHE A N 1
ATOM 1870 C CA . PHE A 1 238 ? 0.560 -9.453 -1.170 1.00 97.75 238 PHE A CA 1
ATOM 1871 C C . PHE A 1 238 ? 1.344 -9.179 -2.445 1.00 97.75 238 PHE A C 1
ATOM 1873 O O . PHE A 1 238 ? 2.463 -8.671 -2.411 1.00 97.75 238 PHE A O 1
ATOM 1880 N N . VAL A 1 239 ? 0.754 -9.559 -3.577 1.00 98.12 239 VAL A N 1
ATOM 1881 C CA . VAL A 1 239 ? 1.291 -9.244 -4.902 1.00 98.12 239 VAL A CA 1
ATOM 1882 C C . VAL A 1 239 ? 0.711 -7.911 -5.349 1.00 98.12 239 VAL A C 1
ATOM 1884 O O . VAL A 1 239 ? -0.497 -7.702 -5.259 1.00 98.12 239 VAL A O 1
ATOM 1887 N N . MET A 1 240 ? 1.579 -7.037 -5.838 1.00 97.94 240 MET A N 1
ATOM 1888 C CA . MET A 1 240 ? 1.238 -5.759 -6.445 1.00 97.94 240 MET A CA 1
ATOM 1889 C C . MET A 1 240 ? 1.716 -5.740 -7.891 1.00 97.94 240 MET A C 1
ATOM 1891 O O . MET A 1 240 ? 2.676 -6.430 -8.242 1.00 97.94 240 MET A O 1
ATOM 1895 N N . ALA A 1 241 ? 1.036 -4.941 -8.702 1.00 98.44 241 ALA A N 1
ATOM 1896 C CA . ALA A 1 241 ? 1.452 -4.577 -10.042 1.00 98.44 241 ALA A CA 1
ATOM 1897 C C . ALA A 1 241 ? 1.428 -3.046 -10.110 1.00 98.44 241 ALA A C 1
ATOM 1899 O O . ALA A 1 241 ? 0.358 -2.449 -9.988 1.00 98.44 241 ALA A O 1
ATOM 1900 N N . GLU A 1 242 ? 2.599 -2.421 -10.207 1.00 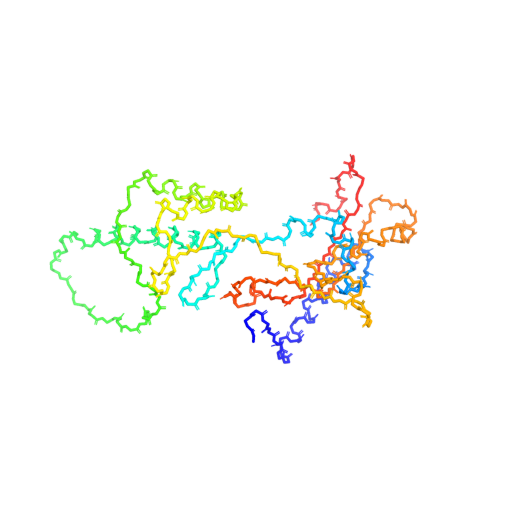98.69 242 GLU A N 1
ATOM 1901 C CA . GLU A 1 242 ? 2.755 -0.962 -10.213 1.00 98.69 242 GLU A CA 1
ATOM 1902 C C . GLU A 1 242 ? 3.382 -0.499 -11.522 1.00 98.69 242 GLU A C 1
ATOM 1904 O O . GLU A 1 242 ? 4.212 -1.200 -12.105 1.00 98.69 242 GLU A O 1
ATOM 1909 N N . ILE A 1 243 ? 2.981 0.691 -11.963 1.00 98.75 243 ILE A N 1
ATOM 1910 C CA . ILE A 1 243 ? 3.469 1.346 -13.174 1.00 98.75 243 ILE A CA 1
ATOM 1911 C C . ILE A 1 243 ? 4.015 2.706 -12.768 1.00 98.75 243 ILE A C 1
ATOM 1913 O O . ILE A 1 243 ? 3.288 3.512 -12.189 1.00 98.75 243 ILE A O 1
ATOM 1917 N N . GLU A 1 244 ? 5.259 2.977 -13.139 1.00 98.56 244 GLU A N 1
ATOM 1918 C CA . GLU A 1 244 ? 5.855 4.303 -13.027 1.00 98.56 244 GLU A CA 1
ATOM 1919 C C . GLU A 1 244 ? 5.882 4.942 -14.413 1.00 98.56 244 GLU A C 1
ATOM 1921 O O . GLU A 1 244 ? 6.692 4.579 -15.266 1.00 98.56 244 GLU A O 1
ATOM 1926 N N . HIS A 1 245 ? 4.966 5.882 -14.656 1.00 97.88 245 HIS A N 1
ATOM 1927 C CA . HIS A 1 245 ? 4.894 6.616 -15.917 1.00 97.88 245 HIS A CA 1
ATOM 1928 C C . HIS A 1 245 ? 5.674 7.930 -15.809 1.00 97.88 245 HIS A C 1
ATOM 1930 O O . HIS A 1 245 ? 5.238 8.898 -15.181 1.00 97.88 245 HIS A O 1
ATOM 1936 N N . TYR A 1 246 ? 6.847 7.960 -16.432 1.00 97.38 246 TYR A N 1
ATOM 1937 C CA . TYR A 1 246 ? 7.743 9.104 -16.436 1.00 97.38 246 TYR A CA 1
ATOM 1938 C C . TYR A 1 246 ? 7.353 10.057 -17.567 1.00 97.38 246 TYR A C 1
ATOM 1940 O O . TYR A 1 246 ? 7.434 9.718 -18.747 1.00 97.38 246 TYR A O 1
ATOM 1948 N N . VAL A 1 247 ? 6.958 11.279 -17.203 1.00 96.56 247 VAL A N 1
ATOM 1949 C CA . VAL A 1 247 ? 6.493 12.312 -18.143 1.00 96.56 247 VAL A CA 1
ATOM 1950 C C . VAL A 1 247 ? 7.248 13.624 -17.956 1.00 96.56 247 VAL A C 1
ATOM 1952 O O . VAL A 1 247 ? 7.797 13.895 -16.887 1.00 96.56 247 VAL A O 1
ATOM 1955 N N . ASP A 1 248 ? 7.251 14.463 -18.990 1.00 95.19 248 ASP A N 1
ATOM 1956 C CA . ASP A 1 248 ? 7.701 15.847 -18.853 1.00 95.19 248 ASP A CA 1
ATOM 1957 C C . ASP A 1 248 ? 6.701 16.610 -17.957 1.00 95.19 248 ASP A C 1
ATOM 1959 O O . ASP A 1 248 ? 5.499 16.627 -18.242 1.00 95.19 248 ASP A O 1
ATOM 1963 N N . PRO A 1 249 ? 7.147 17.255 -16.865 1.00 95.44 249 PRO A N 1
ATOM 1964 C CA . PRO A 1 249 ? 6.249 17.965 -15.959 1.00 95.44 249 PRO A CA 1
ATOM 1965 C C . PRO A 1 249 ? 5.479 19.120 -16.618 1.00 95.44 249 PRO A C 1
ATOM 1967 O O . PRO A 1 249 ? 4.412 19.476 -16.114 1.00 95.44 249 PRO A O 1
ATOM 1970 N N . LEU A 1 250 ? 5.990 19.696 -17.712 1.00 95.69 250 LEU A N 1
ATOM 1971 C CA . LEU A 1 250 ? 5.335 20.762 -18.479 1.00 95.69 250 LEU A CA 1
ATOM 1972 C C . LEU A 1 250 ? 4.361 20.223 -19.532 1.00 95.69 250 LEU A C 1
ATOM 1974 O O . LEU A 1 250 ? 3.561 20.986 -20.074 1.00 95.69 250 LEU A O 1
ATOM 1978 N N . LYS A 1 251 ? 4.413 18.919 -19.812 1.00 91.81 251 LYS A N 1
ATOM 1979 C CA . LYS A 1 251 ? 3.617 18.258 -20.841 1.00 91.81 251 LYS A CA 1
ATOM 1980 C C . LYS A 1 251 ? 2.998 16.970 -20.282 1.00 91.81 251 LYS A C 1
ATOM 1982 O O . LYS A 1 251 ? 3.476 15.862 -20.505 1.00 91.81 251 LYS A O 1
ATOM 1987 N N . LYS A 1 252 ? 1.920 17.155 -19.512 1.00 93.56 252 LYS A N 1
ATOM 1988 C CA . LYS A 1 252 ? 1.127 16.086 -18.880 1.00 93.56 252 LYS A CA 1
ATOM 1989 C C . LYS A 1 252 ? -0.125 15.743 -19.693 1.00 93.56 252 LYS A C 1
ATOM 1991 O O . LYS A 1 252 ? -1.238 15.800 -19.177 1.00 93.56 252 LYS A O 1
ATOM 1996 N N . ASP A 1 253 ? 0.055 15.433 -20.969 1.00 92.56 253 ASP A N 1
ATOM 1997 C CA . ASP A 1 253 ? -0.977 14.910 -21.863 1.00 92.56 253 ASP A CA 1
ATOM 1998 C C . ASP A 1 253 ? -0.671 13.454 -22.245 1.00 92.56 253 ASP A C 1
ATOM 2000 O O . ASP A 1 253 ? 0.485 13.055 -22.369 1.00 92.56 253 ASP A O 1
ATOM 2004 N N . HIS A 1 254 ? -1.720 12.647 -22.420 1.00 94.69 254 HIS A N 1
ATOM 2005 C CA . HIS A 1 254 ? -1.601 11.274 -22.909 1.00 94.69 254 HIS A CA 1
ATOM 2006 C C . HIS A 1 254 ? -2.198 11.192 -24.320 1.00 94.69 254 HIS A C 1
ATOM 2008 O O . HIS A 1 254 ? -3.386 11.495 -24.472 1.00 94.69 254 HIS A O 1
ATOM 2014 N N . PRO A 1 255 ? -1.440 10.777 -25.354 1.00 93.06 255 PRO A N 1
ATOM 2015 C CA . PRO A 1 255 ? -1.936 10.737 -26.735 1.00 93.06 255 PRO A CA 1
ATOM 2016 C C . PRO A 1 255 ? -3.211 9.901 -26.907 1.00 93.06 255 PRO A C 1
ATOM 2018 O O . PRO A 1 255 ? -4.074 10.248 -27.709 1.00 93.06 255 PRO A O 1
ATOM 2021 N N . ARG A 1 256 ? -3.336 8.836 -26.108 1.00 94.12 256 ARG A N 1
ATOM 2022 C CA . ARG A 1 256 ? -4.444 7.872 -26.138 1.00 94.12 256 ARG A CA 1
ATOM 2023 C C . A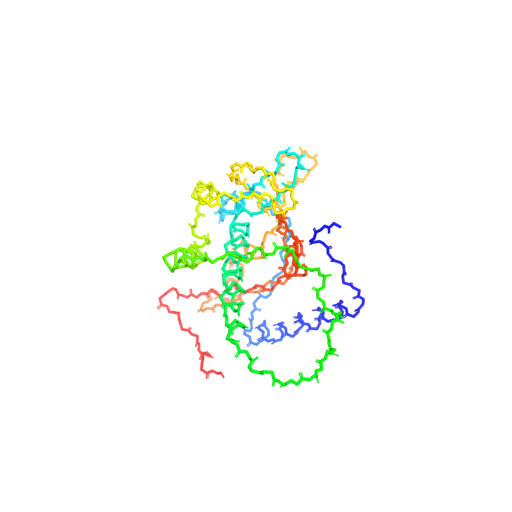RG A 1 256 ? -5.568 8.163 -25.133 1.00 94.12 256 ARG A C 1
ATOM 2025 O O . ARG A 1 256 ? -6.371 7.293 -24.848 1.00 94.12 256 ARG A O 1
ATOM 2032 N N . PHE A 1 257 ? -5.635 9.366 -24.551 1.00 95.06 257 PHE A N 1
ATOM 2033 C CA . PHE A 1 257 ? -6.624 9.681 -23.501 1.00 95.06 257 PHE A CA 1
ATOM 2034 C C . PHE A 1 257 ? -8.094 9.516 -23.940 1.00 95.06 257 PHE A C 1
ATOM 2036 O O . PHE A 1 257 ? -8.959 9.305 -23.098 1.00 95.06 257 PHE A O 1
ATOM 2043 N N . ASN A 1 258 ? -8.381 9.656 -25.239 1.00 96.00 258 ASN A N 1
ATOM 2044 C CA . ASN A 1 258 ? -9.745 9.618 -25.781 1.00 96.00 258 ASN A CA 1
ATOM 2045 C C . ASN A 1 258 ? -10.171 8.240 -26.320 1.00 96.00 258 ASN A C 1
ATOM 2047 O O . ASN A 1 258 ? -11.245 8.151 -26.918 1.00 96.00 258 ASN A O 1
ATOM 2051 N N . GLU A 1 259 ? -9.319 7.223 -26.203 1.00 91.94 259 GLU A N 1
ATOM 2052 C CA . GLU A 1 259 ? -9.656 5.839 -26.568 1.00 91.94 259 GLU A CA 1
ATOM 2053 C C . GLU A 1 259 ? -10.575 5.195 -25.522 1.00 91.94 259 GLU A C 1
ATOM 2055 O O . GLU A 1 259 ? -11.502 4.464 -25.946 1.00 91.94 259 GLU A O 1
#

Organism: NCBI:txid144679

pLDDT: mean 87.2, std 18.49, range [25.09, 98.75]

Sequence (259 aa):
VAGLYDYGPPGSALQANILDLWRRHFVLEEDMLEVDCTIMTPSDVLKTSGHVDKFADWMVKDPKTGEIFRADHLVEATLEARLEGDKRASASELDNVPKDADDKSAEQDKKKRKKGKVQAVKLSDPVKAEYEEILAKIDNYTGPELGELMHKYNIKNPETGGDLTEPVEFNLMFESSIGPTGGLKGYLRPETAQGQFLNFKRLLEFNNEKMPFASASIGRSFRNEISPRAGLLRVREFVMAEIEHYVDPLKKDHPRFNE

InterPro domains:
  IPR002315 Glycyl-tRNA synthetase [TIGR00389] (1-259)
  IPR006195 Aminoacyl-tRNA synthetase, class II [PS50862] (173-259)
  IPR027031 Glycyl-tRNA synthetase/DNA polymerase subunit gamma-2 [PTHR10745] (1-259)
  IPR045864 Class II Aminoacyl-tRNA synthetase/Biotinyl protein ligase (BPL) and lipoyl protein ligase (LPL) [G3DSA:3.30.930.10] (1-257)
  IPR045864 Class II Aminoacyl-tRNA synthetase/Biotinyl protein ligase (BPL) and lipoyl protein ligase (LPL) [SSF55681] (1-252)

Radius of gyration: 25.11 Å; chains: 1; bounding box: 83×45×57 Å